Protein AF-A0A2G2GCC5-F1 (afdb_monomer_lite)

Sequence (192 aa):
MARVHSRDRKLQISEIEPRLAHPMTSPKRIAIIAKGEQAYALEAILAQGIALRTFKQPQFQFTQTNADFVVLAGTHSQLRAHVKSKSMLKDNMSLVFVDSGLRPKLILAAPNEKQLMKLTKAFASHHLSSGRTNSTALFELYANASLQKKPVLKNSRYNFLTLVALVFHRHGTHILASSILMWKTRLPVQVN

Secondary structure (DSSP, 8-state):
--------PPPPGGGHHHHHHSTTTS-SEEEEEE-STTHHHHHHHHHHHHHTTSSS--EEESS-TT-SEEEEEEEHHHHTTT-S-GGGGTSSS-EEEEE-SSS-EEEEEESSHHHHHHHHHHHHHBPPP-SSSSEEEHHHHHHSPB-----GGGSSS--THHHHHHHHHTTT----GGGTGGGSS-------

Structure (mmCIF, N/CA/C/O backbone):
data_AF-A0A2G2GCC5-F1
#
_entry.id   AF-A0A2G2GCC5-F1
#
loop_
_atom_site.group_PDB
_atom_site.id
_atom_site.type_symbol
_atom_site.label_atom_id
_atom_site.label_alt_id
_atom_site.label_comp_id
_atom_site.label_asym_id
_atom_site.label_entity_id
_atom_site.label_seq_id
_atom_site.pdbx_PDB_ins_code
_atom_site.Cartn_x
_atom_site.Cartn_y
_atom_site.Cartn_z
_atom_site.occupancy
_atom_site.B_iso_or_equiv
_atom_site.auth_seq_id
_atom_site.auth_comp_id
_atom_site.auth_asym_id
_atom_site.auth_atom_id
_atom_site.pdbx_PDB_model_num
ATOM 1 N N . MET A 1 1 ? 35.843 -14.568 18.474 1.00 41.12 1 MET A N 1
ATOM 2 C CA . MET A 1 1 ? 35.054 -14.398 17.232 1.00 41.12 1 MET A CA 1
ATOM 3 C C . MET A 1 1 ? 33.820 -13.561 17.539 1.00 41.12 1 MET A C 1
ATOM 5 O O . MET A 1 1 ? 32.943 -14.034 18.251 1.00 41.12 1 MET A O 1
ATOM 9 N N . ALA A 1 2 ? 33.769 -12.308 17.083 1.00 46.50 2 ALA A N 1
ATOM 10 C CA . ALA A 1 2 ? 32.593 -11.459 17.266 1.00 46.50 2 ALA A CA 1
ATOM 11 C C . ALA A 1 2 ? 31.475 -11.929 16.321 1.00 46.50 2 ALA A C 1
ATOM 13 O O . ALA A 1 2 ? 31.631 -11.887 15.102 1.00 46.50 2 ALA A O 1
ATOM 14 N N . ARG A 1 3 ? 30.357 -12.416 16.874 1.00 45.28 3 ARG A N 1
ATOM 15 C CA . ARG A 1 3 ? 29.149 -12.726 16.099 1.00 45.28 3 ARG A CA 1
ATOM 16 C C . ARG A 1 3 ? 28.544 -11.409 15.617 1.00 45.28 3 ARG A C 1
ATOM 18 O O . ARG A 1 3 ? 27.886 -10.709 16.381 1.00 45.28 3 ARG A O 1
ATOM 25 N N . VAL A 1 4 ? 28.778 -11.062 14.354 1.00 45.97 4 VAL A N 1
ATOM 26 C CA . VAL A 1 4 ? 28.060 -9.974 13.684 1.00 45.97 4 VAL A CA 1
ATOM 27 C C . VAL A 1 4 ? 26.624 -10.449 13.481 1.00 45.97 4 VAL A C 1
ATOM 29 O O . VAL A 1 4 ? 26.314 -11.154 12.525 1.00 45.97 4 VAL A O 1
ATOM 32 N N . HIS A 1 5 ? 25.734 -10.107 14.411 1.00 46.34 5 HIS A N 1
ATOM 33 C CA . HIS A 1 5 ? 24.304 -10.198 14.156 1.00 46.34 5 HIS A CA 1
ATOM 34 C C . HIS A 1 5 ? 23.960 -9.153 13.095 1.00 46.34 5 HIS A C 1
ATOM 36 O O . HIS A 1 5 ? 23.940 -7.954 13.379 1.00 46.34 5 HIS A O 1
ATOM 42 N N . SER A 1 6 ? 23.695 -9.597 11.865 1.00 45.19 6 SER A N 1
ATOM 43 C CA . SER A 1 6 ? 23.037 -8.764 10.865 1.00 45.19 6 SER A CA 1
ATOM 44 C C . SER A 1 6 ? 21.678 -8.364 11.435 1.00 45.19 6 SER A C 1
ATOM 46 O O . SER A 1 6 ? 20.749 -9.168 11.463 1.00 45.19 6 SER A O 1
ATOM 48 N N . ARG A 1 7 ? 21.568 -7.145 11.975 1.00 54.84 7 ARG A N 1
ATOM 49 C CA . ARG A 1 7 ? 20.272 -6.577 12.356 1.00 54.84 7 ARG A CA 1
ATOM 50 C C . ARG A 1 7 ? 19.389 -6.617 11.115 1.00 54.84 7 ARG A C 1
ATOM 52 O O . ARG A 1 7 ? 19.701 -5.934 10.142 1.00 54.84 7 ARG A O 1
ATOM 59 N N . ASP A 1 8 ? 18.310 -7.396 11.160 1.00 62.97 8 ASP A N 1
ATOM 60 C CA . ASP A 1 8 ? 17.283 -7.397 10.121 1.00 62.97 8 ASP A CA 1
ATOM 61 C C . ASP A 1 8 ? 16.769 -5.965 9.942 1.00 62.97 8 ASP A C 1
ATOM 63 O O . ASP A 1 8 ? 16.041 -5.411 10.774 1.00 62.97 8 ASP A O 1
ATOM 67 N N . ARG A 1 9 ? 17.229 -5.315 8.873 1.00 71.38 9 ARG A N 1
ATOM 68 C CA . ARG A 1 9 ? 16.872 -3.936 8.557 1.00 71.38 9 ARG A CA 1
ATOM 69 C C . ARG A 1 9 ? 15.424 -3.917 8.080 1.00 71.38 9 ARG A C 1
ATOM 71 O O . ARG A 1 9 ? 15.070 -4.591 7.116 1.00 71.38 9 ARG A O 1
ATOM 78 N N . LYS A 1 10 ? 14.587 -3.114 8.743 1.00 82.81 10 LYS A N 1
ATOM 79 C CA . LYS A 1 10 ? 13.193 -2.907 8.328 1.00 82.81 10 LYS A CA 1
ATOM 80 C C . LYS A 1 10 ? 13.143 -2.205 6.971 1.00 82.81 10 LYS A C 1
ATOM 82 O O . LYS A 1 10 ? 13.900 -1.266 6.726 1.00 82.81 10 LYS A O 1
ATOM 87 N N . LEU A 1 11 ? 12.226 -2.655 6.123 1.00 87.56 11 LEU A N 1
ATOM 88 C CA . LEU A 1 11 ? 11.934 -2.070 4.823 1.00 87.56 11 LEU A CA 1
ATOM 89 C C . LEU A 1 11 ? 11.344 -0.667 5.009 1.00 87.56 11 LEU A C 1
ATOM 91 O O . LEU A 1 11 ? 10.418 -0.474 5.800 1.00 87.56 11 LEU A O 1
ATOM 95 N N . GLN A 1 12 ? 11.895 0.305 4.288 1.00 91.75 12 GLN A N 1
ATOM 96 C CA . GLN A 1 12 ? 11.456 1.702 4.318 1.00 91.75 12 GLN A CA 1
ATOM 97 C C . GLN A 1 12 ? 10.480 1.992 3.176 1.00 91.75 12 GLN A C 1
ATOM 99 O O . GLN A 1 12 ? 10.476 1.296 2.160 1.00 91.75 12 GLN A O 1
ATOM 104 N N . ILE A 1 13 ? 9.655 3.030 3.331 1.00 92.19 13 ILE A N 1
ATOM 105 C CA . ILE A 1 13 ? 8.658 3.406 2.323 1.00 92.19 13 ILE A CA 1
ATOM 106 C C . ILE A 1 13 ? 9.323 3.841 1.009 1.00 92.19 13 ILE A C 1
ATOM 108 O O . ILE A 1 13 ? 8.876 3.447 -0.068 1.00 92.19 13 ILE A O 1
ATOM 112 N N . SER A 1 14 ? 10.463 4.529 1.106 1.00 91.94 14 SER A N 1
ATOM 113 C CA . SER A 1 14 ? 11.287 4.967 -0.025 1.00 91.94 14 SER A CA 1
ATOM 114 C C . SER A 1 14 ? 11.892 3.820 -0.836 1.00 91.94 14 SER A C 1
ATOM 116 O O . SER A 1 14 ? 12.291 4.018 -1.980 1.00 91.94 14 SER A O 1
ATOM 118 N N . GLU A 1 15 ? 11.927 2.601 -0.292 1.00 92.44 15 GLU A N 1
ATOM 119 C CA . GLU A 1 15 ? 12.413 1.418 -1.007 1.00 92.44 15 GLU A CA 1
ATOM 120 C C . GLU A 1 15 ? 11.320 0.708 -1.811 1.00 92.44 15 GLU A C 1
ATOM 122 O O . GLU A 1 15 ? 11.638 -0.143 -2.641 1.00 92.44 15 GLU A O 1
ATOM 127 N N . ILE A 1 16 ? 10.042 1.024 -1.587 1.00 93.69 16 ILE A N 1
ATOM 128 C CA . ILE A 1 16 ? 8.934 0.310 -2.227 1.00 93.69 16 ILE A CA 1
ATOM 129 C C . ILE A 1 16 ? 8.899 0.576 -3.728 1.00 93.69 16 ILE A C 1
ATOM 131 O O . ILE A 1 16 ? 8.926 -0.376 -4.503 1.00 93.69 16 ILE A O 1
ATOM 135 N N . GLU A 1 17 ? 8.870 1.839 -4.158 1.00 93.69 17 GLU A N 1
ATOM 136 C CA . GLU A 1 17 ? 8.788 2.148 -5.592 1.00 93.69 17 GLU A CA 1
ATOM 137 C C . GLU A 1 17 ? 10.012 1.652 -6.374 1.00 93.69 17 GLU A C 1
ATOM 139 O O . GLU A 1 17 ? 9.804 0.976 -7.381 1.00 93.69 17 GLU A O 1
ATOM 144 N N . PRO A 1 18 ? 11.266 1.853 -5.912 1.00 93.06 18 PRO A N 1
ATOM 145 C CA . PRO A 1 18 ? 12.433 1.277 -6.578 1.00 93.06 18 PRO A CA 1
ATOM 146 C C . PRO A 1 18 ? 12.367 -0.248 -6.694 1.00 93.06 18 PRO A C 1
ATOM 148 O O . PRO A 1 18 ? 12.721 -0.798 -7.734 1.00 93.06 18 PRO A O 1
ATOM 151 N N . ARG A 1 19 ? 11.880 -0.951 -5.662 1.00 93.31 19 ARG A N 1
ATOM 152 C CA . ARG A 1 19 ? 11.732 -2.414 -5.711 1.00 93.31 19 ARG A CA 1
ATOM 153 C C . ARG A 1 19 ? 10.652 -2.856 -6.688 1.00 93.31 19 ARG A C 1
ATOM 155 O O . ARG A 1 19 ? 10.860 -3.819 -7.414 1.00 93.31 19 ARG A O 1
ATOM 162 N N . LEU A 1 20 ? 9.518 -2.161 -6.734 1.00 93.31 20 LEU A N 1
ATOM 163 C CA . LEU A 1 20 ? 8.463 -2.463 -7.701 1.00 93.31 20 LEU A CA 1
ATOM 164 C C . LEU A 1 20 ? 8.930 -2.179 -9.138 1.00 93.31 20 LEU A C 1
ATOM 166 O O . LEU A 1 20 ? 8.644 -2.973 -10.036 1.00 93.31 20 LEU A O 1
ATOM 170 N N . ALA A 1 21 ? 9.681 -1.100 -9.355 1.00 93.94 21 ALA A N 1
ATOM 171 C CA . ALA A 1 21 ? 10.101 -0.645 -10.678 1.00 93.94 21 ALA A CA 1
ATOM 172 C C . ALA A 1 21 ? 11.325 -1.385 -11.241 1.00 93.94 21 ALA A C 1
ATOM 174 O O . ALA A 1 21 ? 11.593 -1.288 -12.440 1.00 93.94 21 ALA A O 1
ATOM 175 N N . HIS A 1 22 ? 12.079 -2.111 -10.413 1.00 93.81 22 HIS A N 1
ATOM 176 C CA . HIS A 1 22 ? 13.330 -2.736 -10.832 1.00 93.81 22 HIS A CA 1
ATOM 177 C C . HIS A 1 22 ? 13.129 -4.190 -11.321 1.00 93.81 22 HIS A C 1
ATOM 179 O O . HIS A 1 22 ? 12.510 -4.993 -10.620 1.00 93.81 22 HIS A O 1
ATOM 185 N N . PRO A 1 23 ? 13.689 -4.597 -12.482 1.00 92.06 23 PRO A N 1
ATOM 186 C CA . PRO A 1 23 ? 13.407 -5.898 -13.106 1.00 92.06 23 PRO A CA 1
ATOM 187 C C . PRO A 1 23 ? 13.693 -7.129 -12.235 1.00 92.06 23 PRO A C 1
ATOM 189 O O . PRO A 1 23 ? 12.986 -8.128 -12.340 1.00 92.06 23 PRO A O 1
ATOM 192 N N . MET A 1 24 ? 14.725 -7.063 -11.388 1.00 92.19 24 MET A N 1
ATOM 193 C CA . MET A 1 24 ? 15.168 -8.197 -10.559 1.00 92.19 24 MET A CA 1
ATOM 194 C C . MET A 1 24 ? 14.431 -8.314 -9.221 1.00 92.19 24 MET A C 1
ATOM 196 O O . MET A 1 24 ? 14.485 -9.363 -8.587 1.00 92.19 24 MET A O 1
ATOM 200 N N . THR A 1 25 ? 13.785 -7.240 -8.762 1.00 92.56 25 THR A N 1
ATOM 201 C CA . THR A 1 25 ? 13.145 -7.173 -7.435 1.00 92.56 25 THR A CA 1
ATOM 202 C C . THR A 1 25 ? 11.639 -6.946 -7.515 1.00 92.56 25 THR A C 1
ATOM 204 O O . THR A 1 25 ? 10.953 -7.094 -6.503 1.00 92.56 25 THR A O 1
ATOM 207 N N . SER A 1 26 ? 11.115 -6.651 -8.710 1.00 93.62 26 SER A N 1
ATOM 208 C CA . SER A 1 26 ? 9.686 -6.505 -8.952 1.00 93.62 26 SER A CA 1
ATOM 209 C C . SER A 1 26 ?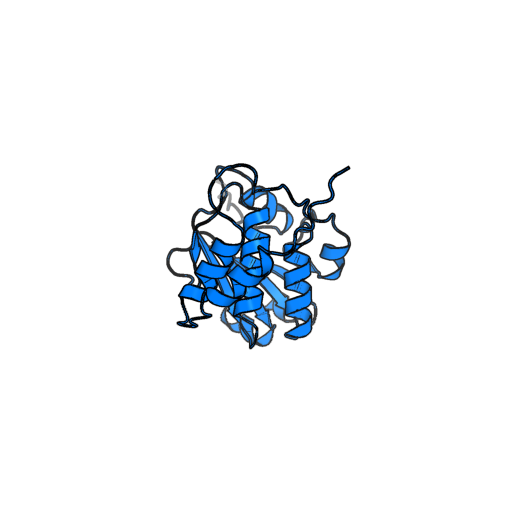 8.958 -7.831 -8.689 1.00 93.62 26 SER A C 1
ATOM 211 O O . SER A 1 26 ? 9.322 -8.859 -9.273 1.00 93.62 26 SER A O 1
ATOM 213 N N . PRO A 1 27 ? 7.937 -7.850 -7.816 1.00 93.38 27 PRO A N 1
ATOM 214 C CA . PRO A 1 27 ? 7.192 -9.063 -7.511 1.00 93.38 27 PRO A CA 1
ATOM 215 C C . PRO A 1 27 ? 6.364 -9.513 -8.719 1.00 93.38 27 PRO A C 1
ATOM 217 O O . PRO A 1 27 ? 5.689 -8.712 -9.364 1.00 93.38 27 PRO A O 1
ATOM 220 N N . LYS A 1 28 ? 6.369 -10.821 -9.001 1.00 93.25 28 LYS A N 1
ATOM 221 C CA . LYS A 1 28 ? 5.591 -11.396 -10.110 1.00 93.25 28 LYS A CA 1
ATOM 222 C C . LYS A 1 28 ? 4.115 -11.525 -9.745 1.00 93.25 28 LYS A C 1
ATOM 224 O O . LYS A 1 28 ? 3.256 -11.319 -10.599 1.00 93.25 28 LYS A O 1
ATOM 229 N N . ARG A 1 29 ? 3.824 -11.870 -8.487 1.00 94.69 29 ARG A N 1
ATOM 230 C CA . ARG A 1 29 ? 2.468 -12.067 -7.961 1.00 94.69 29 ARG A CA 1
ATOM 231 C C . ARG A 1 29 ? 2.196 -11.099 -6.825 1.00 94.69 29 ARG A C 1
ATOM 233 O O . ARG A 1 29 ? 2.899 -11.114 -5.812 1.00 94.69 29 ARG A O 1
ATOM 240 N N . ILE A 1 30 ? 1.151 -10.294 -6.983 1.00 95.69 30 ILE A N 1
ATOM 241 C CA . ILE A 1 30 ? 0.754 -9.299 -5.989 1.00 95.69 30 ILE A CA 1
ATOM 242 C C . ILE A 1 30 ? -0.659 -9.606 -5.516 1.00 95.69 30 ILE A C 1
ATOM 244 O O . ILE A 1 30 ? -1.602 -9.584 -6.306 1.00 95.69 30 ILE A O 1
ATOM 248 N N . ALA A 1 31 ? -0.803 -9.861 -4.217 1.00 96.44 31 ALA A N 1
ATOM 249 C CA . ALA A 1 31 ? -2.113 -9.934 -3.591 1.00 96.44 31 ALA A CA 1
ATOM 250 C C . ALA A 1 31 ? -2.602 -8.526 -3.258 1.00 96.44 31 ALA A C 1
ATOM 252 O O . ALA A 1 31 ? -1.889 -7.782 -2.590 1.00 96.44 31 ALA A O 1
ATOM 253 N N . ILE A 1 32 ? -3.815 -8.178 -3.668 1.00 96.31 32 ILE A N 1
ATOM 254 C CA . ILE A 1 32 ? -4.485 -6.932 -3.300 1.00 96.31 32 ILE A CA 1
ATOM 255 C C . ILE A 1 32 ? -5.739 -7.304 -2.534 1.00 96.31 32 ILE A C 1
ATOM 257 O O . ILE A 1 32 ? -6.556 -8.081 -3.015 1.00 96.31 32 ILE A O 1
ATOM 261 N N . ILE A 1 33 ? -5.846 -6.801 -1.311 1.00 95.94 33 ILE A N 1
ATOM 262 C CA . ILE A 1 33 ? -6.943 -7.130 -0.411 1.00 95.94 33 ILE A CA 1
ATOM 263 C C . ILE A 1 33 ? -7.426 -5.831 0.203 1.00 95.94 33 ILE A C 1
ATOM 265 O O . ILE A 1 33 ? -6.678 -5.177 0.933 1.00 95.94 33 ILE A O 1
ATOM 269 N N . ALA A 1 34 ? -8.676 -5.474 -0.056 1.00 96.44 34 ALA A N 1
ATOM 270 C CA . ALA A 1 34 ? -9.325 -4.387 0.658 1.00 96.44 34 ALA A CA 1
ATOM 271 C C . ALA A 1 34 ? -10.366 -4.919 1.649 1.00 96.44 34 ALA A C 1
ATOM 273 O O . ALA A 1 34 ? -10.888 -6.028 1.529 1.00 96.44 34 ALA A O 1
ATOM 274 N N . LYS A 1 35 ? -10.652 -4.115 2.668 1.00 95.19 35 LYS A N 1
ATOM 275 C CA . LYS A 1 35 ? -11.715 -4.331 3.651 1.00 95.19 35 LYS A CA 1
ATOM 276 C C . LYS A 1 35 ? -12.676 -3.143 3.624 1.00 95.19 35 LYS A C 1
ATOM 278 O O . LYS A 1 35 ? -12.277 -2.040 3.251 1.00 95.19 35 LYS A O 1
ATOM 283 N N . GLY A 1 36 ? -13.916 -3.387 4.039 1.00 92.56 36 GLY A N 1
ATOM 284 C CA . GLY A 1 36 ? -14.980 -2.383 4.070 1.00 92.56 36 GLY A CA 1
ATOM 285 C C . GLY A 1 36 ? -15.996 -2.534 2.943 1.00 92.56 36 GLY A C 1
ATOM 286 O O . GLY A 1 36 ? -15.883 -3.432 2.107 1.00 92.56 36 GLY A O 1
ATOM 287 N N . GLU A 1 37 ? -16.988 -1.650 2.930 1.00 91.56 37 GLU A N 1
ATOM 288 C CA . GLU A 1 37 ? -18.115 -1.702 1.986 1.00 91.56 37 GLU A CA 1
ATOM 289 C C . GLU A 1 37 ? -17.654 -1.486 0.538 1.00 91.56 37 GLU A C 1
ATOM 291 O O . GLU A 1 37 ? -18.145 -2.116 -0.397 1.00 91.56 37 GLU A O 1
ATOM 296 N N . GLN A 1 38 ? -16.643 -0.635 0.351 1.00 91.75 38 GLN A N 1
ATOM 297 C CA . GLN A 1 38 ? -16.102 -0.271 -0.962 1.00 91.75 38 GLN A CA 1
ATOM 298 C C . GLN A 1 38 ? -14.875 -1.100 -1.370 1.00 91.75 38 GLN A C 1
ATOM 300 O O . GLN A 1 38 ? -14.058 -0.634 -2.170 1.00 91.75 38 GLN A O 1
ATOM 305 N N . ALA A 1 39 ? -14.724 -2.321 -0.841 1.00 92.38 39 ALA A N 1
ATOM 306 C CA . ALA A 1 39 ? -13.539 -3.154 -1.054 1.00 92.38 39 ALA A CA 1
ATOM 307 C C . ALA A 1 39 ? -13.161 -3.300 -2.541 1.00 92.38 39 ALA A C 1
ATOM 309 O O . ALA A 1 39 ? -12.014 -3.058 -2.903 1.00 92.38 39 ALA A O 1
ATOM 310 N N . TYR A 1 40 ? -14.123 -3.572 -3.425 1.00 89.94 40 TYR A N 1
ATOM 311 C CA . TYR A 1 40 ? -13.853 -3.745 -4.859 1.00 89.94 40 TYR A CA 1
ATOM 312 C C . TYR A 1 40 ? -13.299 -2.488 -5.537 1.00 89.94 40 TYR A C 1
ATOM 314 O O . TYR A 1 40 ? -12.371 -2.559 -6.343 1.00 89.94 40 TYR A O 1
ATOM 322 N N . ALA A 1 41 ? -13.852 -1.320 -5.201 1.00 91.50 41 ALA A N 1
ATOM 323 C CA . ALA A 1 41 ? -13.378 -0.056 -5.750 1.00 91.50 41 ALA A CA 1
ATOM 324 C C . ALA A 1 41 ? -11.955 0.247 -5.264 1.00 91.50 41 ALA A C 1
ATOM 326 O O . ALA A 1 41 ? -11.107 0.678 -6.046 1.00 91.50 41 ALA A O 1
ATOM 327 N N . LEU A 1 42 ? -11.677 -0.024 -3.986 1.00 94.31 42 LEU A N 1
ATOM 328 C CA . LEU A 1 42 ? -10.344 0.123 -3.408 1.00 94.31 42 LEU A CA 1
ATOM 329 C C . LEU A 1 42 ? -9.343 -0.825 -4.081 1.00 94.31 42 LEU A C 1
ATOM 331 O O . LEU A 1 42 ? -8.271 -0.382 -4.483 1.00 94.31 42 LEU A O 1
ATOM 335 N N . GLU A 1 43 ? -9.698 -2.096 -4.268 1.00 94.88 43 GLU A N 1
ATOM 336 C CA . GLU A 1 43 ? -8.856 -3.094 -4.938 1.00 94.88 43 GLU A CA 1
ATOM 337 C C . GLU A 1 43 ? -8.511 -2.689 -6.372 1.00 94.88 43 GLU A C 1
ATOM 339 O O . GLU A 1 43 ? -7.345 -2.758 -6.761 1.00 94.88 43 GLU A O 1
ATOM 344 N N . ALA A 1 44 ? -9.490 -2.206 -7.140 1.00 92.56 44 ALA A N 1
ATOM 345 C CA . ALA A 1 44 ? -9.269 -1.749 -8.508 1.00 92.56 44 ALA A CA 1
ATOM 346 C C . ALA A 1 44 ? -8.306 -0.549 -8.572 1.00 92.56 44 ALA A C 1
ATOM 348 O O . ALA A 1 44 ? -7.369 -0.543 -9.376 1.00 92.56 44 ALA A O 1
ATOM 349 N N . ILE A 1 45 ? -8.490 0.449 -7.699 1.00 94.38 45 ILE A N 1
ATOM 350 C CA . ILE A 1 45 ? -7.617 1.633 -7.644 1.00 94.38 45 ILE A CA 1
ATOM 351 C C . ILE A 1 45 ? -6.203 1.241 -7.190 1.00 94.38 45 ILE A C 1
ATOM 353 O O . ILE A 1 45 ? -5.216 1.734 -7.739 1.00 94.38 45 ILE A O 1
ATOM 357 N N . LEU A 1 46 ? -6.079 0.322 -6.229 1.00 95.75 46 LEU A N 1
ATOM 358 C CA . LEU A 1 46 ? -4.785 -0.202 -5.789 1.00 95.75 46 LEU A CA 1
ATOM 359 C C . LEU A 1 46 ? -4.079 -0.970 -6.900 1.00 95.75 46 LEU A C 1
ATOM 361 O O . LEU A 1 46 ? -2.887 -0.756 -7.110 1.00 95.75 46 LEU A O 1
ATOM 365 N N . ALA A 1 47 ? -4.799 -1.820 -7.633 1.00 94.44 47 ALA A N 1
ATOM 366 C CA . ALA A 1 47 ? -4.247 -2.564 -8.760 1.00 94.44 47 ALA A CA 1
ATOM 367 C C . ALA A 1 47 ? -3.680 -1.612 -9.810 1.00 94.44 47 ALA A C 1
ATOM 369 O O . ALA A 1 47 ? -2.548 -1.788 -10.257 1.00 94.44 47 ALA A O 1
ATOM 370 N N . GLN A 1 48 ? -4.419 -0.548 -10.130 1.00 91.88 48 GLN A N 1
ATOM 371 C CA . GLN A 1 48 ? -3.943 0.501 -11.023 1.00 91.88 48 GLN A CA 1
ATOM 372 C C . GLN A 1 48 ? -2.693 1.198 -10.469 1.00 91.88 48 GLN A C 1
ATOM 374 O O . GLN A 1 48 ? -1.684 1.297 -11.167 1.00 91.88 48 GLN A O 1
ATOM 379 N N . GLY A 1 49 ? -2.734 1.655 -9.215 1.00 92.69 49 GLY A N 1
ATOM 380 C CA . GLY A 1 49 ? -1.612 2.348 -8.582 1.00 92.69 49 GLY A CA 1
ATOM 381 C C . GLY A 1 49 ? -0.342 1.499 -8.511 1.00 92.69 49 GLY A C 1
ATOM 382 O O . GLY A 1 49 ? 0.761 2.020 -8.667 1.00 92.69 49 GLY A O 1
ATOM 383 N N . ILE A 1 50 ? -0.481 0.190 -8.308 1.00 94.88 50 ILE A N 1
ATOM 384 C CA . ILE A 1 50 ? 0.636 -0.755 -8.295 1.00 94.88 50 ILE A CA 1
ATOM 385 C C . ILE A 1 50 ? 1.142 -1.034 -9.707 1.00 94.88 50 ILE A C 1
ATOM 387 O O . ILE A 1 50 ? 2.349 -0.991 -9.919 1.00 94.88 50 ILE A O 1
ATOM 391 N N . ALA A 1 51 ? 0.249 -1.250 -10.676 1.00 92.25 51 ALA A N 1
ATOM 392 C CA . ALA A 1 51 ? 0.630 -1.483 -12.069 1.00 92.25 51 ALA A CA 1
ATOM 393 C C . ALA A 1 51 ? 1.489 -0.338 -12.634 1.00 92.25 51 ALA A C 1
ATOM 395 O O . ALA A 1 51 ? 2.424 -0.584 -13.390 1.00 92.25 51 ALA A O 1
ATOM 396 N N . LEU A 1 52 ? 1.213 0.905 -12.224 1.00 91.31 52 LEU A N 1
ATOM 397 C CA . LEU A 1 52 ? 1.998 2.086 -12.605 1.00 91.31 52 LEU A CA 1
ATOM 398 C C . LEU A 1 52 ? 3.402 2.136 -11.978 1.00 91.31 52 LEU A C 1
ATOM 400 O O . LEU A 1 52 ? 4.264 2.857 -12.475 1.00 91.31 52 LEU A O 1
ATOM 404 N N . ARG A 1 53 ? 3.635 1.390 -10.893 1.00 93.12 53 ARG A N 1
ATOM 405 C CA . ARG A 1 53 ? 4.915 1.326 -10.167 1.00 93.12 53 ARG A CA 1
ATOM 406 C C . ARG A 1 53 ? 5.745 0.100 -10.514 1.00 93.12 53 ARG A C 1
ATOM 408 O O . ARG A 1 53 ? 6.927 0.059 -10.191 1.00 93.12 53 ARG A O 1
ATOM 415 N N . THR A 1 54 ? 5.133 -0.915 -11.112 1.00 92.19 54 THR A N 1
ATOM 416 C CA . THR A 1 54 ? 5.794 -2.181 -11.427 1.00 92.19 54 THR A CA 1
ATOM 417 C C . THR A 1 54 ? 6.523 -2.135 -12.763 1.00 92.19 54 THR A C 1
ATOM 419 O O . THR A 1 54 ? 6.006 -1.589 -13.733 1.00 92.19 54 THR A O 1
ATOM 422 N N . PHE A 1 55 ? 7.697 -2.771 -12.835 1.00 90.19 55 PHE A N 1
ATOM 423 C CA . PHE A 1 55 ? 8.470 -2.900 -14.077 1.00 90.19 55 PHE A CA 1
ATOM 424 C C . PHE A 1 55 ? 7.686 -3.596 -15.203 1.00 90.19 55 PHE A C 1
ATOM 426 O O . PHE A 1 55 ? 7.705 -3.167 -16.354 1.00 90.19 55 PHE A O 1
ATOM 433 N N . LYS A 1 56 ? 7.006 -4.694 -14.859 1.00 89.81 56 LYS A N 1
ATOM 434 C CA . LYS A 1 56 ? 6.113 -5.465 -15.731 1.00 89.81 56 LYS A CA 1
ATOM 435 C C . LYS A 1 56 ? 4.775 -5.637 -15.032 1.00 89.81 56 LYS A C 1
ATOM 437 O O . LYS A 1 56 ? 4.726 -5.626 -13.806 1.00 89.81 56 LYS A O 1
ATOM 442 N N . GLN A 1 57 ? 3.712 -5.841 -15.806 1.00 88.19 57 GLN A N 1
ATOM 443 C CA . GLN A 1 57 ? 2.390 -6.100 -15.247 1.00 88.19 57 GLN A CA 1
ATOM 444 C C . GLN A 1 57 ? 2.428 -7.361 -14.362 1.00 88.19 57 GLN A C 1
ATOM 446 O O . GLN A 1 57 ? 2.737 -8.444 -14.871 1.00 88.19 57 GLN A O 1
ATOM 451 N N . PRO A 1 58 ? 2.136 -7.242 -13.056 1.00 91.81 58 PRO A N 1
ATOM 452 C CA . PRO A 1 58 ? 2.127 -8.379 -12.153 1.00 91.81 58 PRO A CA 1
ATOM 453 C C . PRO A 1 58 ? 0.846 -9.194 -12.339 1.00 91.81 58 PRO A C 1
ATOM 455 O O . PRO A 1 58 ? -0.189 -8.694 -12.789 1.00 91.81 58 PRO A O 1
ATOM 458 N N . GLN A 1 59 ? 0.889 -10.453 -11.917 1.00 93.62 59 GLN A N 1
ATOM 459 C CA . GLN A 1 59 ? -0.315 -11.248 -11.740 1.00 93.62 59 GLN A CA 1
ATOM 460 C C . GLN A 1 59 ? -1.006 -10.807 -10.447 1.00 93.62 59 GLN A C 1
ATOM 462 O O . GLN A 1 59 ? -0.546 -11.121 -9.344 1.00 93.62 59 GLN A O 1
ATOM 467 N N . PHE A 1 60 ? -2.105 -10.070 -10.588 1.00 93.44 60 PHE A N 1
ATOM 468 C CA . PHE A 1 60 ? -2.927 -9.679 -9.451 1.00 93.44 60 PHE A CA 1
ATOM 469 C C . PHE A 1 60 ? -3.746 -10.858 -8.935 1.00 93.44 60 PHE A C 1
ATOM 471 O O . PHE A 1 60 ? -4.306 -11.640 -9.702 1.00 93.44 60 PHE A O 1
ATOM 478 N N . GLN A 1 61 ? -3.807 -10.970 -7.614 1.00 93.94 61 GLN A N 1
ATOM 479 C CA . GLN A 1 61 ? -4.599 -11.960 -6.899 1.00 93.94 61 GLN A CA 1
ATOM 480 C C . GLN A 1 61 ? -5.343 -11.264 -5.762 1.00 93.94 61 GLN A C 1
ATOM 482 O O . GLN A 1 61 ? -4.871 -10.269 -5.224 1.00 93.94 61 GLN A O 1
ATOM 487 N N . PHE A 1 62 ? -6.483 -11.808 -5.353 1.00 90.12 62 PHE A N 1
ATOM 488 C CA . PHE A 1 62 ? -7.313 -11.229 -4.285 1.00 90.12 62 PHE A CA 1
ATOM 489 C C . PHE A 1 62 ? -7.314 -12.103 -3.022 1.00 90.12 62 PHE A C 1
ATOM 491 O O . PHE A 1 62 ? -8.232 -12.084 -2.206 1.00 90.12 62 PHE A O 1
ATOM 498 N N . THR A 1 63 ? -6.270 -12.921 -2.886 1.00 88.94 63 THR A N 1
ATOM 499 C CA . THR A 1 63 ? -6.004 -13.829 -1.767 1.00 88.94 63 THR A CA 1
ATOM 500 C C . THR A 1 63 ? -4.508 -13.806 -1.463 1.00 88.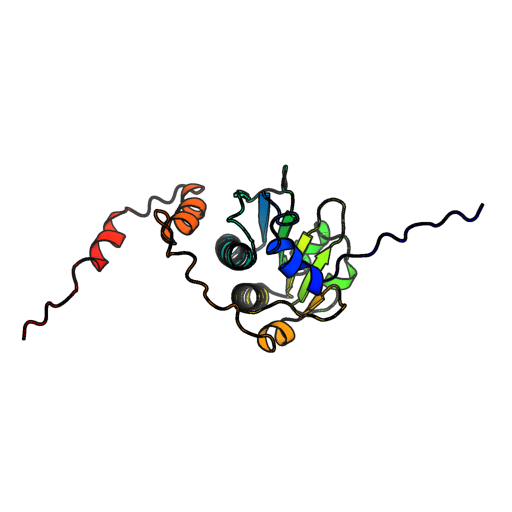94 63 THR A C 1
ATOM 502 O O . THR A 1 63 ? -3.710 -13.641 -2.379 1.00 88.94 63 THR A O 1
ATOM 505 N N . GLN A 1 64 ? -4.095 -14.006 -0.207 1.00 86.38 64 GLN A N 1
ATOM 506 C CA . GLN A 1 64 ? -2.664 -13.966 0.167 1.00 86.38 64 GLN A CA 1
ATOM 507 C C . GLN A 1 64 ? -1.871 -15.213 -0.253 1.00 86.38 64 GLN A C 1
ATOM 509 O O . GLN A 1 64 ? -0.640 -15.236 -0.143 1.00 86.38 64 GLN A O 1
ATOM 514 N N . THR A 1 65 ? -2.561 -16.272 -0.667 1.00 87.69 65 THR A N 1
ATOM 515 C CA . THR A 1 65 ? -1.960 -17.561 -1.001 1.00 87.69 65 THR A CA 1
ATOM 516 C C . THR A 1 65 ? -0.963 -17.401 -2.145 1.00 87.69 65 THR A C 1
ATOM 518 O O . THR A 1 65 ? -1.317 -16.919 -3.210 1.00 87.69 65 THR A O 1
ATOM 521 N N . ASN A 1 66 ? 0.288 -17.813 -1.923 1.00 87.50 66 ASN A N 1
ATOM 522 C CA . ASN A 1 66 ? 1.367 -17.776 -2.919 1.00 87.50 66 ASN A CA 1
ATOM 523 C C . ASN A 1 66 ? 1.691 -16.391 -3.518 1.00 87.50 66 ASN A C 1
ATOM 525 O O . ASN A 1 66 ? 2.295 -16.325 -4.584 1.00 87.50 66 ASN A O 1
ATOM 529 N N . ALA A 1 67 ? 1.340 -15.291 -2.849 1.00 92.25 67 ALA A N 1
ATOM 530 C CA . ALA A 1 67 ? 1.746 -13.955 -3.280 1.00 92.25 67 ALA A CA 1
ATOM 531 C C . ALA A 1 67 ? 3.176 -13.616 -2.826 1.00 92.25 67 ALA A C 1
ATOM 533 O O . ALA A 1 67 ? 3.560 -13.916 -1.692 1.00 92.25 67 ALA A O 1
ATOM 534 N N . ASP A 1 68 ? 3.939 -12.950 -3.698 1.00 92.19 68 ASP A N 1
ATOM 535 C CA . ASP A 1 68 ? 5.308 -12.495 -3.413 1.00 92.19 68 ASP A CA 1
ATOM 536 C C . ASP A 1 68 ? 5.292 -11.150 -2.662 1.00 92.19 68 ASP A C 1
ATOM 538 O O . ASP A 1 68 ? 6.175 -10.849 -1.859 1.00 92.19 68 ASP A O 1
ATOM 542 N N . PHE A 1 69 ? 4.246 -10.354 -2.901 1.00 93.81 69 PHE A N 1
ATOM 543 C CA . PHE A 1 69 ? 4.001 -9.061 -2.273 1.00 93.81 69 PHE A CA 1
ATOM 544 C C . PHE A 1 69 ? 2.511 -8.902 -1.959 1.00 93.81 69 PHE A C 1
ATOM 546 O O . PHE A 1 69 ? 1.660 -9.371 -2.718 1.00 93.81 69 PHE A O 1
ATOM 553 N N . VAL A 1 70 ? 2.179 -8.241 -0.849 1.00 95.56 70 VAL A N 1
ATOM 554 C CA . VAL A 1 70 ? 0.782 -8.024 -0.439 1.00 95.56 70 VAL A CA 1
ATOM 555 C C . VAL A 1 70 ? 0.507 -6.535 -0.288 1.00 95.56 70 VAL A C 1
ATOM 557 O O . VAL A 1 70 ? 1.251 -5.825 0.380 1.00 95.56 70 VAL A O 1
ATOM 560 N N . VAL A 1 71 ? -0.601 -6.078 -0.852 1.00 96.88 71 VAL A N 1
ATOM 561 C CA . VAL A 1 71 ? -1.161 -4.748 -0.643 1.00 96.88 71 VAL A CA 1
ATOM 562 C C . VAL A 1 71 ? -2.470 -4.907 0.111 1.00 96.88 71 VAL A C 1
ATOM 564 O O . VAL A 1 71 ? -3.366 -5.628 -0.326 1.00 96.88 71 VAL A O 1
ATOM 567 N N . LEU A 1 72 ? -2.562 -4.267 1.269 1.00 96.50 72 LEU A N 1
ATOM 568 C CA . LEU A 1 72 ? -3.702 -4.372 2.168 1.00 96.50 72 LEU A CA 1
ATOM 569 C C . LEU A 1 72 ? -4.286 -2.983 2.412 1.00 96.50 72 LEU A C 1
ATOM 571 O O . LEU A 1 72 ? -3.551 -2.073 2.782 1.00 96.50 72 LEU A O 1
ATOM 575 N N . ALA A 1 73 ? -5.594 -2.824 2.249 1.00 97.62 73 ALA A N 1
ATOM 576 C CA . ALA A 1 73 ? -6.292 -1.578 2.541 1.00 97.62 73 ALA A CA 1
ATOM 577 C C . ALA A 1 73 ? -7.479 -1.816 3.470 1.00 97.62 73 ALA A C 1
ATOM 579 O O . ALA A 1 73 ? -8.205 -2.798 3.332 1.00 97.62 73 ALA A O 1
ATOM 580 N N . GLY A 1 74 ? -7.681 -0.924 4.432 1.00 96.94 74 GLY A N 1
ATOM 581 C CA . GLY A 1 74 ? -8.785 -1.033 5.378 1.00 96.94 74 GLY A CA 1
ATOM 582 C C . GLY A 1 74 ? -8.748 0.061 6.432 1.00 96.94 74 GLY A C 1
ATOM 583 O O . GLY A 1 74 ? -7.788 0.830 6.534 1.00 96.94 74 GLY A O 1
ATOM 584 N N . THR A 1 75 ? -9.801 0.131 7.238 1.00 96.00 75 THR A N 1
ATOM 585 C CA . THR A 1 75 ? -9.802 1.026 8.393 1.00 96.00 75 THR A CA 1
ATOM 586 C C . THR A 1 75 ? -8.886 0.502 9.500 1.00 96.00 75 THR A C 1
ATOM 588 O O . THR A 1 75 ? -8.539 -0.682 9.542 1.00 96.00 75 THR A O 1
ATOM 591 N N . HIS A 1 76 ? -8.499 1.364 10.444 1.00 94.69 76 HIS A N 1
ATOM 592 C CA . HIS A 1 76 ? -7.627 0.959 11.555 1.00 94.69 76 HIS A CA 1
ATOM 593 C C . HIS A 1 76 ? -8.182 -0.242 12.324 1.00 94.69 76 HIS A C 1
ATOM 595 O O . HIS A 1 76 ? -7.426 -1.153 12.657 1.00 94.69 76 HIS A O 1
ATOM 601 N N . SER A 1 77 ? -9.496 -0.286 12.563 1.00 92.88 77 SER A N 1
ATOM 602 C CA . SER A 1 77 ? -10.155 -1.405 13.242 1.00 92.88 77 SER A CA 1
ATOM 603 C C . SER A 1 77 ? -10.099 -2.697 12.423 1.00 92.88 77 SER A C 1
ATOM 605 O O . SER A 1 77 ? -9.724 -3.737 12.964 1.00 92.88 77 SER A O 1
ATOM 607 N N . GLN A 1 78 ? -10.381 -2.629 11.119 1.00 94.19 78 GLN A N 1
ATOM 608 C CA . GLN A 1 78 ? -10.377 -3.783 10.213 1.00 94.19 78 GLN A CA 1
ATOM 609 C C . GLN A 1 78 ? -8.982 -4.410 10.058 1.00 94.19 78 GLN A C 1
ATOM 611 O O . GLN A 1 78 ? -8.853 -5.618 9.864 1.00 94.19 78 GLN A O 1
ATOM 616 N N . LEU A 1 79 ? -7.922 -3.603 10.149 1.00 92.94 79 LEU A N 1
ATOM 617 C CA . LEU A 1 79 ? -6.550 -4.048 9.902 1.00 92.94 79 LEU A CA 1
ATOM 618 C C . LEU A 1 79 ? -5.824 -4.588 11.143 1.00 92.94 79 LEU A C 1
ATOM 620 O O . LEU A 1 79 ? -4.788 -5.241 10.997 1.00 92.94 79 LEU A O 1
ATOM 624 N N . ARG A 1 80 ? -6.359 -4.387 12.357 1.00 88.88 80 ARG A N 1
ATOM 625 C CA . ARG A 1 80 ? -5.705 -4.785 13.624 1.00 88.88 80 ARG A CA 1
ATOM 626 C C . ARG A 1 80 ? -5.292 -6.255 13.684 1.00 88.88 80 ARG A C 1
ATOM 628 O O . ARG A 1 80 ? -4.264 -6.563 14.285 1.00 88.88 80 ARG A O 1
ATOM 635 N N . ALA A 1 81 ? -6.072 -7.147 13.077 1.00 86.94 81 ALA A N 1
ATOM 636 C CA . ALA A 1 81 ? -5.796 -8.584 13.063 1.00 86.94 81 ALA A CA 1
ATOM 637 C C . ALA A 1 81 ? -4.762 -9.004 11.999 1.00 86.94 81 ALA A C 1
ATOM 639 O O . ALA A 1 81 ? -4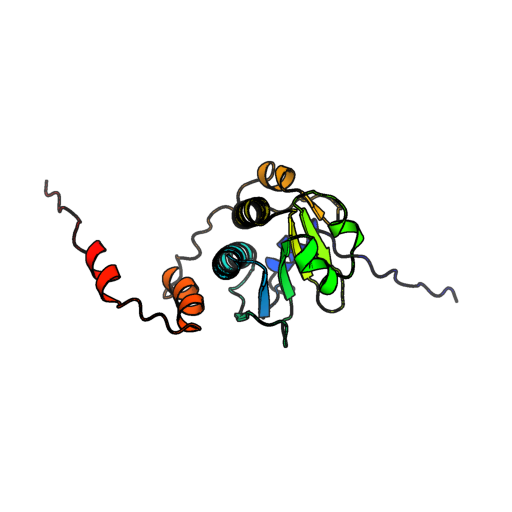.240 -10.114 12.048 1.00 86.94 81 ALA A O 1
ATOM 640 N N . HIS A 1 82 ? -4.455 -8.139 11.030 1.00 85.81 82 HIS A N 1
ATOM 641 C CA . HIS A 1 82 ? -3.696 -8.503 9.827 1.00 85.81 82 HIS A CA 1
ATOM 642 C C . HIS A 1 82 ? -2.288 -7.893 9.757 1.00 85.81 82 HIS A C 1
ATOM 644 O O . HIS A 1 82 ? -1.491 -8.278 8.888 1.00 85.81 82 HIS A O 1
ATOM 650 N N . VAL A 1 83 ? -1.982 -6.966 10.667 1.00 85.56 83 VAL A N 1
ATOM 651 C CA . VAL A 1 83 ? -0.759 -6.157 10.687 1.00 85.56 83 VAL A CA 1
ATOM 652 C C . VAL A 1 83 ? 0.043 -6.433 11.955 1.00 85.56 83 VAL A C 1
ATOM 654 O O . VAL A 1 83 ? -0.501 -6.401 13.059 1.00 85.56 83 VAL A O 1
ATOM 657 N N . LYS A 1 84 ? 1.357 -6.655 11.821 1.00 83.25 84 LYS A N 1
ATOM 658 C CA . LYS A 1 84 ? 2.243 -6.847 12.983 1.00 83.25 84 LYS A CA 1
ATOM 659 C C . LYS A 1 84 ? 2.517 -5.534 13.715 1.00 83.25 84 LYS A C 1
ATOM 661 O O . LYS A 1 84 ? 2.512 -5.484 14.943 1.00 83.25 84 LYS A O 1
ATOM 666 N N . SER A 1 85 ? 2.716 -4.456 12.960 1.00 80.62 85 SER A N 1
ATOM 667 C CA . SER A 1 85 ? 3.027 -3.116 13.472 1.00 80.62 85 SER A CA 1
ATOM 668 C C . SER A 1 85 ? 1.782 -2.386 13.990 1.00 80.62 85 SER A C 1
ATOM 670 O O . SER A 1 85 ? 1.354 -1.382 13.427 1.00 80.62 85 SER A O 1
ATOM 672 N N . LYS A 1 86 ? 1.195 -2.884 15.087 1.00 82.50 86 LYS A N 1
ATOM 673 C CA . LYS A 1 86 ? -0.030 -2.323 15.690 1.00 82.50 86 LYS A CA 1
ATOM 674 C C . LYS A 1 86 ? 0.107 -0.857 16.111 1.00 82.50 86 LYS A C 1
ATOM 676 O O . LYS A 1 86 ? -0.903 -0.166 16.173 1.00 82.50 86 LYS A O 1
ATOM 681 N N . SER A 1 87 ? 1.323 -0.381 16.391 1.00 82.62 87 SER A N 1
ATOM 682 C CA . SER A 1 87 ? 1.577 1.027 16.724 1.00 82.62 87 SER A CA 1
ATOM 683 C C . SER A 1 87 ? 1.141 1.973 15.603 1.00 82.62 87 SER A C 1
ATOM 685 O O . SER A 1 87 ? 0.532 2.989 15.898 1.00 82.62 87 SER A O 1
ATOM 687 N N . MET A 1 88 ? 1.331 1.588 14.336 1.00 82.88 88 MET A N 1
ATOM 688 C CA . MET A 1 88 ? 0.940 2.397 13.170 1.00 82.88 88 MET A CA 1
ATOM 689 C C . MET A 1 88 ? -0.574 2.502 12.970 1.00 82.88 88 MET A C 1
ATOM 691 O O . MET A 1 88 ? -1.035 3.329 12.195 1.00 82.88 88 MET A O 1
ATOM 695 N N . LEU A 1 89 ? -1.353 1.656 13.649 1.00 85.25 89 LEU A N 1
ATOM 696 C CA . LEU A 1 89 ? -2.817 1.680 13.606 1.00 85.25 89 LEU A CA 1
ATOM 697 C C . LEU A 1 89 ? -3.430 2.423 14.804 1.00 85.25 89 LEU A C 1
ATOM 699 O O . LEU A 1 89 ? -4.656 2.482 14.915 1.00 85.25 89 LEU A O 1
ATOM 703 N N . LYS A 1 90 ? -2.607 2.908 15.747 1.00 79.69 90 LYS A N 1
ATOM 704 C CA . LYS A 1 90 ? -3.079 3.666 16.918 1.00 79.69 90 LYS A CA 1
ATOM 705 C C . LYS A 1 90 ? -3.295 5.136 16.590 1.00 79.69 90 LYS A C 1
ATOM 707 O O . LYS A 1 90 ? -4.231 5.733 17.112 1.00 79.69 90 LYS A O 1
ATOM 712 N N . ASP A 1 91 ? -2.456 5.689 15.727 1.00 71.62 91 ASP A N 1
ATOM 713 C CA . ASP A 1 91 ? -2.553 7.080 15.318 1.00 71.62 91 ASP A CA 1
ATOM 714 C C . ASP A 1 91 ? -3.784 7.224 14.423 1.00 71.62 91 ASP A C 1
ATOM 716 O O . ASP A 1 91 ? -3.910 6.508 13.436 1.00 71.62 91 ASP A O 1
ATOM 720 N N . ASN A 1 92 ? -4.716 8.129 14.739 1.00 83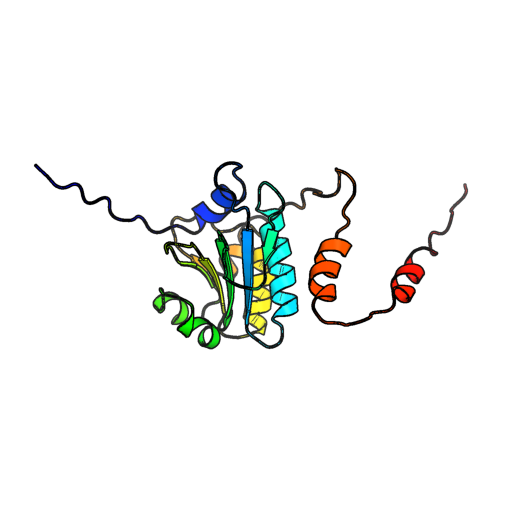.38 92 ASN A N 1
ATOM 721 C CA . ASN A 1 92 ? -5.921 8.397 13.933 1.00 83.38 92 ASN A CA 1
ATOM 722 C C . ASN A 1 92 ? -5.599 9.128 12.608 1.00 83.38 92 ASN A C 1
ATOM 724 O O . ASN A 1 92 ? -6.354 9.982 12.145 1.00 83.38 92 ASN A O 1
ATOM 728 N N . MET A 1 93 ? -4.471 8.803 11.982 1.00 90.88 93 MET A N 1
ATOM 729 C CA . MET A 1 93 ? -3.992 9.390 10.739 1.00 90.88 93 MET A CA 1
ATOM 730 C C . MET A 1 93 ? -4.176 8.426 9.571 1.00 90.88 93 MET A C 1
ATOM 732 O O . MET A 1 93 ? -4.095 7.216 9.727 1.00 90.88 93 MET A O 1
ATOM 736 N N . SER A 1 94 ? -4.399 8.972 8.375 1.00 95.75 94 SER A N 1
ATOM 7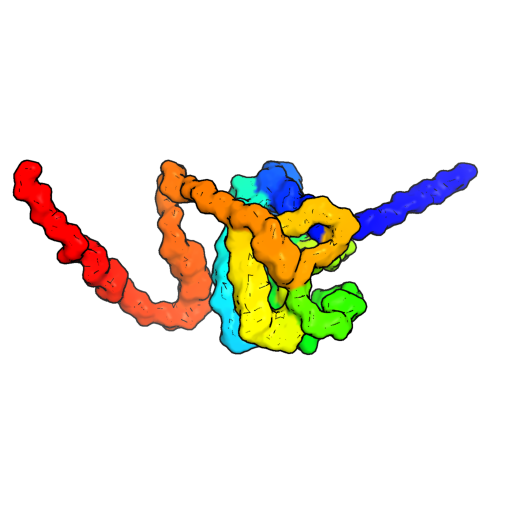37 C CA . SER A 1 94 ? -4.396 8.180 7.141 1.00 95.75 94 SER A CA 1
ATOM 738 C C . SER A 1 94 ? -2.962 7.987 6.655 1.00 95.75 94 SER A C 1
ATOM 740 O O . SER A 1 94 ? -2.300 8.967 6.304 1.00 95.75 94 SER A O 1
ATOM 742 N N . LEU A 1 95 ? -2.492 6.742 6.644 1.00 95.31 95 LEU A N 1
ATOM 743 C CA . LEU A 1 95 ? -1.089 6.386 6.454 1.00 95.31 95 LEU A CA 1
ATOM 744 C C . LEU A 1 95 ? -0.940 5.242 5.447 1.00 95.31 95 LEU A C 1
ATOM 746 O O . LEU A 1 95 ? -1.684 4.261 5.475 1.00 95.31 95 LEU A O 1
ATOM 750 N N . VAL A 1 96 ? 0.088 5.335 4.608 1.00 95.81 96 VAL A N 1
ATOM 751 C CA . VAL A 1 96 ? 0.650 4.201 3.871 1.00 95.81 96 VAL A CA 1
ATOM 752 C C . VAL A 1 96 ? 1.902 3.753 4.606 1.00 95.81 96 VAL A C 1
ATOM 754 O O . VAL A 1 96 ? 2.774 4.576 4.853 1.00 95.81 96 VAL A O 1
ATOM 757 N N . PHE A 1 97 ? 2.033 2.481 4.966 1.00 94.44 97 PHE A N 1
ATOM 758 C CA . PHE A 1 97 ? 3.224 1.990 5.660 1.00 94.44 97 PHE A CA 1
ATOM 759 C C . PHE A 1 97 ? 3.586 0.563 5.272 1.00 94.44 97 PHE A C 1
ATOM 761 O O . PHE A 1 97 ? 2.798 -0.163 4.666 1.00 94.44 97 PHE A O 1
ATOM 768 N N . VAL A 1 98 ? 4.807 0.163 5.620 1.00 92.62 98 VAL A N 1
ATOM 769 C CA . VAL A 1 98 ? 5.366 -1.136 5.246 1.00 92.62 98 VAL A CA 1
ATOM 770 C C . VAL A 1 98 ? 5.492 -2.050 6.461 1.00 92.62 98 VAL A C 1
ATOM 772 O O . VAL A 1 98 ? 6.089 -1.685 7.474 1.00 92.62 98 VAL A O 1
ATOM 775 N N . ASP A 1 99 ? 4.986 -3.277 6.342 1.00 89.75 99 ASP A N 1
ATOM 776 C CA . ASP A 1 99 ? 5.240 -4.364 7.291 1.00 89.75 99 ASP A CA 1
ATOM 777 C C . ASP A 1 99 ? 6.308 -5.308 6.717 1.00 89.75 99 ASP A C 1
ATOM 779 O O . ASP A 1 99 ? 6.085 -6.015 5.731 1.00 89.75 99 ASP A O 1
ATOM 783 N N . SER A 1 100 ? 7.501 -5.276 7.317 1.00 81.25 100 SER A N 1
ATOM 784 C CA . SER A 1 100 ? 8.723 -5.944 6.837 1.00 81.25 100 SER A CA 1
ATOM 785 C C . SER A 1 100 ? 8.826 -7.393 7.331 1.00 81.25 100 SER A C 1
ATOM 787 O O . SER A 1 100 ? 9.742 -7.744 8.069 1.00 81.25 100 SER A O 1
ATOM 789 N N . GLY A 1 101 ? 7.847 -8.231 6.988 1.00 78.88 101 GLY A N 1
ATOM 790 C CA . GLY A 1 101 ? 7.883 -9.670 7.278 1.00 78.88 101 GLY A CA 1
ATOM 791 C C . GLY A 1 101 ? 8.517 -10.503 6.158 1.00 78.88 101 GLY A C 1
ATOM 792 O O . GLY A 1 101 ? 8.917 -9.967 5.130 1.00 78.88 101 GLY A O 1
ATOM 793 N N . LEU A 1 102 ? 8.501 -11.836 6.321 1.00 76.62 102 LEU A N 1
ATOM 794 C CA . LEU A 1 102 ? 8.877 -12.811 5.275 1.00 76.62 102 LEU A CA 1
ATOM 795 C C . LEU A 1 102 ? 8.201 -12.529 3.924 1.00 76.62 102 LEU A C 1
ATOM 797 O O . LEU A 1 102 ? 8.784 -12.756 2.872 1.00 76.62 102 LEU A O 1
ATOM 801 N N . ARG A 1 103 ? 6.961 -12.029 3.970 1.00 84.62 103 ARG A N 1
ATOM 802 C CA . ARG A 1 103 ? 6.251 -11.465 2.823 1.00 84.62 103 ARG A CA 1
ATOM 803 C C . ARG A 1 103 ? 5.989 -9.991 3.117 1.00 84.62 103 ARG A C 1
ATOM 805 O O . ARG A 1 103 ? 5.143 -9.716 3.977 1.00 84.62 103 ARG A O 1
ATOM 812 N N . PRO A 1 104 ? 6.720 -9.060 2.484 1.00 88.44 104 PRO A N 1
ATOM 813 C CA . PRO A 1 104 ? 6.534 -7.641 2.731 1.00 88.44 104 PRO A CA 1
ATOM 814 C C . PRO A 1 104 ? 5.115 -7.222 2.347 1.00 88.44 104 PRO A C 1
ATOM 816 O O . PRO A 1 104 ? 4.582 -7.641 1.313 1.00 88.44 104 PRO A O 1
ATOM 819 N N . LYS A 1 105 ? 4.500 -6.406 3.207 1.00 93.44 105 LYS A N 1
ATOM 820 C CA . LYS A 1 105 ? 3.157 -5.871 2.981 1.00 93.44 105 LYS A CA 1
ATOM 821 C C . LYS A 1 105 ? 3.202 -4.356 2.888 1.00 93.44 105 LYS A C 1
ATOM 823 O O . LYS A 1 105 ? 3.766 -3.713 3.771 1.00 93.44 105 LYS A O 1
ATOM 828 N N . LEU A 1 106 ? 2.559 -3.801 1.870 1.00 95.88 106 LEU A N 1
ATOM 829 C CA . LEU A 1 106 ? 2.203 -2.390 1.815 1.00 95.88 106 LEU A CA 1
ATOM 830 C C . LEU A 1 106 ? 0.790 -2.231 2.365 1.00 95.88 106 LEU A C 1
ATOM 832 O O . LEU A 1 106 ? -0.140 -2.877 1.888 1.00 95.88 106 LEU A O 1
ATOM 836 N N . ILE A 1 107 ? 0.629 -1.401 3.384 1.00 96.19 107 ILE A N 1
ATOM 837 C CA . ILE A 1 107 ? -0.632 -1.249 4.100 1.00 96.19 107 ILE A CA 1
ATOM 838 C C . ILE A 1 107 ? -1.108 0.188 3.951 1.00 96.19 107 ILE A C 1
ATOM 840 O O . ILE A 1 107 ? -0.368 1.115 4.262 1.00 96.19 107 ILE A O 1
ATOM 844 N N . LEU A 1 108 ? -2.345 0.361 3.494 1.00 97.56 108 LEU A N 1
ATOM 845 C CA . LEU A 1 108 ? -3.063 1.627 3.479 1.00 97.56 108 LEU A CA 1
ATOM 846 C C . LEU A 1 108 ? -4.105 1.586 4.592 1.00 97.56 108 LEU A C 1
ATOM 848 O O . LEU A 1 108 ? -5.056 0.804 4.543 1.00 97.56 108 LEU A O 1
ATOM 852 N N . ALA A 1 109 ? -3.910 2.421 5.600 1.00 96.75 109 ALA A N 1
ATOM 853 C CA . ALA A 1 109 ? -4.736 2.459 6.790 1.00 96.75 109 ALA A CA 1
ATOM 854 C C . ALA A 1 109 ? -5.327 3.856 6.962 1.00 96.75 109 ALA A C 1
ATOM 856 O O . ALA A 1 109 ? -4.631 4.856 6.786 1.00 96.75 109 ALA A O 1
ATOM 857 N N . ALA A 1 110 ? -6.616 3.927 7.286 1.00 96.44 110 ALA A N 1
ATOM 858 C CA . ALA A 1 110 ? -7.264 5.188 7.624 1.00 96.44 110 ALA A CA 1
ATOM 859 C C . ALA A 1 110 ? -8.286 5.024 8.765 1.00 96.44 110 ALA A C 1
ATOM 861 O O . ALA A 1 110 ? -8.804 3.927 8.984 1.00 96.44 110 ALA A O 1
ATOM 862 N N . PRO A 1 111 ? -8.639 6.108 9.474 1.00 95.06 111 PRO A N 1
ATOM 863 C CA . PRO A 1 111 ? -9.672 6.089 10.512 1.00 95.06 111 PRO A CA 1
ATOM 864 C C . PRO A 1 111 ? -11.057 5.643 10.026 1.00 95.06 111 PRO A C 1
ATOM 866 O O . PRO A 1 111 ? -11.768 4.947 10.744 1.00 95.06 111 PRO A O 1
ATOM 869 N N . ASN A 1 112 ? -11.451 6.040 8.812 1.00 95.50 112 ASN A N 1
ATOM 870 C CA . ASN A 1 112 ? -12.761 5.738 8.227 1.00 95.50 112 ASN A CA 1
ATOM 871 C C . ASN A 1 112 ? -12.668 5.488 6.715 1.00 95.50 112 ASN A C 1
ATOM 873 O O . ASN A 1 112 ? -11.671 5.825 6.074 1.00 95.50 112 ASN A O 1
ATOM 877 N N . GLU A 1 113 ? -13.726 4.919 6.132 1.00 94.81 113 GLU A N 1
ATOM 878 C CA . GLU A 1 113 ? -13.739 4.511 4.720 1.00 94.81 113 GLU A CA 1
ATOM 879 C C . GLU A 1 113 ? -13.605 5.688 3.745 1.00 94.81 113 GLU A C 1
ATOM 881 O O . GLU A 1 113 ? -12.908 5.590 2.735 1.00 94.81 113 GLU A O 1
ATOM 886 N N . LYS A 1 114 ? -14.189 6.850 4.065 1.00 95.50 114 LYS A N 1
ATOM 887 C CA . LYS A 1 114 ? -14.063 8.056 3.231 1.00 95.50 114 LYS A CA 1
ATOM 888 C C . LYS A 1 114 ? -12.607 8.512 3.133 1.00 95.50 114 LYS A C 1
ATOM 890 O O . LYS A 1 114 ? -12.141 8.887 2.056 1.00 95.50 114 LYS A O 1
ATOM 895 N N . GLN A 1 115 ? -11.885 8.491 4.250 1.00 96.19 115 GLN A N 1
ATOM 896 C CA . GLN A 1 115 ? -10.460 8.803 4.286 1.00 96.19 115 GLN A CA 1
ATOM 897 C C . GLN A 1 115 ? -9.620 7.705 3.626 1.00 96.19 115 GLN A C 1
ATOM 899 O O . GLN A 1 115 ? -8.687 8.032 2.898 1.00 96.19 115 GLN A O 1
ATOM 904 N N . LEU A 1 116 ? -9.996 6.432 3.778 1.00 97.06 116 LEU A N 1
ATOM 905 C CA . LEU A 1 116 ? -9.345 5.314 3.094 1.00 97.06 116 LEU A CA 1
ATOM 906 C C . LEU A 1 116 ? -9.437 5.448 1.570 1.00 97.06 116 LEU A C 1
ATOM 908 O O . LEU A 1 116 ? -8.438 5.287 0.872 1.00 97.06 116 LEU A O 1
ATOM 912 N N . MET A 1 117 ? -10.611 5.803 1.046 1.00 97.00 117 MET A N 1
ATOM 913 C CA . MET A 1 117 ? -10.808 6.049 -0.381 1.00 97.00 117 MET A CA 1
ATOM 914 C C . MET A 1 117 ? -9.944 7.218 -0.871 1.00 97.00 117 MET A C 1
ATOM 916 O O . MET A 1 117 ? -9.282 7.110 -1.904 1.00 97.00 117 MET A O 1
ATOM 920 N N . LYS A 1 118 ? -9.889 8.327 -0.117 1.00 96.81 118 LYS A N 1
ATOM 921 C CA . LYS A 1 118 ? -8.998 9.459 -0.432 1.00 96.81 118 LYS A CA 1
ATOM 922 C C . LYS A 1 118 ? -7.528 9.037 -0.448 1.00 96.81 118 LYS A C 1
ATOM 924 O O . LYS A 1 118 ? -6.817 9.377 -1.387 1.00 96.81 118 LYS A O 1
ATOM 929 N N . LEU A 1 119 ? -7.096 8.275 0.555 1.00 97.38 119 LEU A N 1
ATOM 930 C CA . LEU A 1 119 ? -5.737 7.752 0.661 1.00 97.38 119 LEU A CA 1
ATOM 931 C C . LEU A 1 119 ? -5.383 6.839 -0.509 1.00 97.38 119 LEU A C 1
ATOM 933 O O . LEU A 1 119 ? -4.315 6.967 -1.095 1.00 97.38 119 LEU A O 1
ATOM 937 N N . THR A 1 120 ? -6.308 5.969 -0.891 1.00 96.62 120 THR A N 1
ATOM 938 C CA . THR A 1 120 ? -6.122 5.021 -1.989 1.00 96.62 120 THR A CA 1
ATOM 939 C C . THR A 1 120 ? -6.005 5.739 -3.333 1.00 96.62 120 THR A C 1
ATOM 941 O O . THR A 1 120 ? -5.120 5.425 -4.128 1.00 96.62 120 THR A O 1
ATOM 944 N N . LYS A 1 121 ? -6.831 6.767 -3.569 1.00 95.81 121 LYS A N 1
ATOM 945 C CA . LYS A 1 121 ? -6.724 7.630 -4.756 1.00 95.81 121 LYS A CA 1
ATOM 946 C C . LYS A 1 121 ? -5.413 8.417 -4.785 1.00 95.81 121 LYS A C 1
ATOM 948 O O . LYS A 1 121 ? -4.777 8.477 -5.837 1.00 95.81 121 LYS A O 1
ATOM 953 N N . ALA A 1 122 ? -4.998 8.981 -3.649 1.00 95.56 122 ALA A N 1
ATOM 954 C CA . ALA A 1 122 ? -3.728 9.694 -3.531 1.00 95.56 122 ALA A CA 1
ATOM 955 C C . ALA A 1 122 ? -2.548 8.760 -3.833 1.00 95.56 122 ALA A C 1
ATOM 957 O O . ALA A 1 122 ? -1.714 9.075 -4.677 1.00 95.56 122 ALA A O 1
ATOM 958 N N . PHE A 1 123 ? -2.542 7.562 -3.243 1.00 95.88 123 PHE A N 1
ATOM 959 C CA . PHE A 1 123 ? -1.551 6.528 -3.528 1.00 95.88 123 PHE A CA 1
ATOM 960 C C . PHE A 1 123 ? -1.512 6.163 -5.018 1.00 95.88 123 PHE A C 1
ATOM 962 O O . PHE A 1 123 ? -0.439 6.066 -5.605 1.00 95.88 123 PHE A O 1
ATOM 969 N N . ALA A 1 124 ? -2.659 5.988 -5.671 1.00 94.44 124 ALA A N 1
ATOM 970 C CA . ALA A 1 124 ? -2.693 5.652 -7.093 1.00 94.44 124 ALA A CA 1
ATOM 971 C C . ALA A 1 124 ? -2.251 6.796 -8.025 1.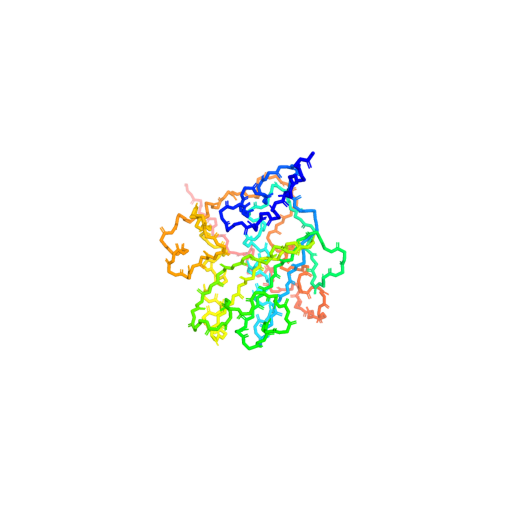00 94.44 124 ALA A C 1
ATOM 973 O O . ALA A 1 124 ? -1.963 6.531 -9.190 1.00 94.44 124 ALA A O 1
ATOM 974 N N . SER A 1 125 ? -2.181 8.036 -7.528 1.00 92.81 125 SER A N 1
ATOM 975 C CA . SER A 1 125 ? -1.942 9.232 -8.349 1.00 92.81 125 SER A CA 1
ATOM 976 C C . SER A 1 125 ? -0.612 9.937 -8.069 1.00 92.81 125 SER A C 1
ATOM 978 O O . SER A 1 125 ? -0.159 10.702 -8.919 1.00 92.81 125 SER A O 1
ATOM 980 N N . HIS A 1 126 ? 0.019 9.697 -6.917 1.00 95.31 126 HIS A N 1
ATOM 981 C CA . HIS A 1 126 ? 1.234 10.386 -6.467 1.00 95.31 126 HIS A CA 1
ATOM 982 C C . HIS A 1 126 ? 2.327 9.415 -6.039 1.00 95.31 126 HIS A C 1
ATOM 984 O O . HIS A 1 126 ? 2.029 8.307 -5.600 1.00 95.31 126 HIS A O 1
ATOM 990 N N . HIS A 1 127 ? 3.583 9.846 -6.137 1.00 94.50 127 HIS A N 1
ATOM 991 C CA . HIS A 1 127 ? 4.739 9.097 -5.653 1.00 94.50 127 HIS A CA 1
ATOM 992 C C . HIS A 1 127 ? 4.746 8.956 -4.120 1.00 94.50 127 HIS A C 1
ATOM 994 O O . HIS A 1 127 ? 4.275 9.827 -3.382 1.00 94.50 127 HIS A O 1
ATOM 1000 N N . LEU A 1 128 ? 5.294 7.841 -3.633 1.00 92.81 128 LEU A N 1
ATOM 1001 C CA . LEU A 1 128 ? 5.596 7.648 -2.212 1.00 92.81 128 LEU A CA 1
ATOM 1002 C C . LEU A 1 128 ? 6.721 8.589 -1.756 1.00 92.81 128 LEU A C 1
ATOM 1004 O O . LEU A 1 128 ? 7.532 9.045 -2.560 1.00 92.81 128 LEU A O 1
ATOM 1008 N N . SER A 1 129 ? 6.780 8.865 -0.450 1.00 90.06 129 SER A N 1
ATOM 1009 C CA . SER A 1 129 ? 7.841 9.706 0.110 1.00 90.06 129 SER A CA 1
ATOM 1010 C C . SER A 1 129 ? 9.218 9.066 -0.088 1.00 90.06 129 SER A C 1
ATOM 1012 O O . SER A 1 129 ? 9.403 7.868 0.132 1.00 90.06 129 SER A O 1
ATOM 1014 N N . SER A 1 130 ? 10.206 9.885 -0.449 1.00 85.69 130 SER A N 1
ATOM 1015 C CA . SER A 1 130 ? 11.622 9.497 -0.489 1.00 85.69 130 SER A CA 1
ATOM 1016 C C . SER A 1 130 ? 12.274 9.485 0.901 1.00 85.69 130 SER A C 1
ATOM 1018 O O . SER A 1 130 ? 13.438 9.101 1.041 1.00 85.69 130 SER A O 1
ATOM 1020 N N . GLY A 1 131 ? 11.527 9.864 1.945 1.00 84.44 131 GLY A N 1
ATOM 1021 C CA . GLY A 1 131 ? 11.984 9.856 3.328 1.00 84.44 131 GLY A CA 1
ATOM 1022 C C . GLY A 1 131 ? 12.430 8.473 3.816 1.00 84.44 131 GLY A C 1
ATOM 1023 O O . GLY A 1 131 ? 11.953 7.423 3.378 1.00 84.44 131 GLY A O 1
ATOM 1024 N N . ARG A 1 132 ? 13.349 8.458 4.787 1.00 85.62 132 ARG A N 1
ATOM 1025 C CA . ARG A 1 132 ? 13.830 7.235 5.462 1.00 85.62 132 ARG A CA 1
ATOM 1026 C C . ARG A 1 132 ? 12.875 6.761 6.565 1.00 85.62 132 ARG A C 1
ATOM 1028 O O . ARG A 1 132 ? 13.307 6.296 7.618 1.00 85.62 132 ARG A O 1
ATOM 1035 N N . THR A 1 133 ? 11.577 6.898 6.335 1.00 89.56 133 THR A N 1
ATOM 1036 C CA . THR A 1 133 ? 10.511 6.451 7.232 1.00 89.56 133 THR A CA 1
ATOM 1037 C C . THR A 1 133 ? 9.948 5.118 6.745 1.00 89.56 133 THR A C 1
ATOM 1039 O O . THR A 1 133 ? 10.168 4.685 5.614 1.00 89.56 133 THR A O 1
ATOM 1042 N N . ASN A 1 134 ? 9.229 4.412 7.610 1.00 89.69 134 ASN A N 1
ATOM 1043 C CA . ASN A 1 134 ? 8.475 3.212 7.234 1.00 89.69 134 ASN A CA 1
ATOM 1044 C C . ASN A 1 134 ? 7.012 3.523 6.876 1.00 89.69 134 ASN A C 1
ATOM 1046 O O . ASN A 1 134 ? 6.261 2.598 6.562 1.00 89.69 134 ASN A O 1
ATOM 1050 N N . SER A 1 135 ? 6.623 4.797 6.926 1.00 92.56 135 SER A N 1
ATOM 1051 C CA . SER A 1 135 ? 5.283 5.288 6.633 1.00 92.56 135 SER A CA 1
ATOM 1052 C C . SER A 1 135 ? 5.314 6.615 5.869 1.00 92.56 135 SER A C 1
ATOM 1054 O O . SER A 1 135 ? 6.300 7.351 5.902 1.00 92.56 135 SER A O 1
ATOM 1056 N N . THR A 1 136 ? 4.217 6.905 5.181 1.00 94.19 136 THR A N 1
ATOM 1057 C CA . THR A 1 136 ? 3.928 8.167 4.502 1.00 94.19 136 THR A CA 1
ATOM 1058 C C . THR A 1 136 ? 2.487 8.547 4.795 1.00 94.19 136 THR A C 1
ATOM 1060 O O . THR A 1 136 ? 1.579 7.727 4.633 1.00 94.19 136 THR A O 1
ATOM 1063 N N . ALA A 1 137 ? 2.267 9.779 5.234 1.00 94.69 137 ALA A N 1
ATOM 1064 C CA . ALA A 1 137 ? 0.928 10.272 5.524 1.00 94.69 137 ALA A CA 1
ATOM 1065 C C . ALA A 1 137 ? 0.204 10.759 4.263 1.00 94.69 137 ALA A C 1
ATOM 1067 O O . ALA A 1 137 ? 0.815 11.086 3.248 1.00 94.69 137 ALA A O 1
ATOM 1068 N N . LEU A 1 138 ? -1.125 10.850 4.333 1.00 94.44 138 LEU A N 1
ATOM 1069 C CA . LEU A 1 138 ? -1.944 11.324 3.214 1.00 94.44 138 LEU A CA 1
ATOM 1070 C C . LEU A 1 138 ? -1.496 12.691 2.670 1.00 94.44 138 LEU A C 1
ATOM 1072 O O . LEU A 1 138 ? -1.430 12.871 1.458 1.00 94.44 138 LEU A O 1
ATOM 1076 N N . PHE A 1 139 ? -1.198 13.652 3.547 1.00 92.19 139 PHE A N 1
ATOM 1077 C CA . PHE A 1 139 ? -0.782 14.992 3.119 1.00 92.19 139 PHE A CA 1
ATOM 1078 C C . PHE A 1 139 ? 0.586 14.977 2.419 1.00 92.19 139 PHE A C 1
ATOM 1080 O O . PHE A 1 139 ? 0.793 15.735 1.478 1.00 92.19 139 PHE A O 1
ATOM 1087 N N . GLU A 1 140 ? 1.486 14.074 2.817 1.00 92.06 140 GLU A N 1
ATOM 1088 C CA . GLU A 1 140 ? 2.800 13.908 2.186 1.00 92.06 140 GLU A CA 1
ATOM 1089 C C . GLU A 1 140 ? 2.671 13.359 0.763 1.00 92.06 140 GLU A C 1
ATOM 1091 O O . GLU A 1 140 ? 3.395 13.795 -0.125 1.00 92.06 140 GLU A O 1
ATOM 1096 N N . LEU A 1 141 ? 1.712 12.457 0.509 1.00 92.38 141 LEU A N 1
ATOM 1097 C CA . LEU A 1 141 ? 1.439 11.979 -0.852 1.00 92.38 141 LEU A CA 1
ATOM 1098 C C . LEU A 1 141 ? 1.040 13.129 -1.778 1.00 92.38 141 LEU A C 1
ATOM 1100 O O . LEU A 1 141 ? 1.531 13.200 -2.897 1.00 92.38 141 LEU A O 1
ATOM 1104 N N . TYR A 1 142 ? 0.183 14.042 -1.316 1.00 92.00 142 TYR A N 1
ATOM 1105 C CA . TYR A 1 142 ? -0.214 15.203 -2.117 1.00 92.00 142 TYR A CA 1
ATOM 1106 C C . TYR A 1 142 ? 0.921 16.208 -2.330 1.00 92.00 142 TYR A C 1
ATOM 1108 O O . TYR A 1 142 ? 0.915 16.911 -3.337 1.00 92.00 142 TYR A O 1
ATOM 1116 N N . ALA A 1 143 ? 1.886 16.271 -1.409 1.00 91.31 143 ALA A N 1
ATOM 1117 C CA . ALA A 1 143 ? 3.082 17.092 -1.569 1.00 91.31 143 ALA A CA 1
ATOM 1118 C C . ALA A 1 143 ? 4.076 16.500 -2.586 1.00 91.31 143 ALA A C 1
ATOM 1120 O O . ALA A 1 143 ? 4.902 17.226 -3.137 1.00 91.31 143 ALA A O 1
ATOM 1121 N N . ASN A 1 144 ? 3.994 15.194 -2.856 1.00 89.62 144 ASN A N 1
ATOM 1122 C CA . ASN A 1 144 ? 4.858 14.522 -3.817 1.00 89.62 144 ASN A CA 1
ATOM 1123 C C . ASN A 1 144 ? 4.370 14.693 -5.260 1.00 89.62 144 ASN A C 1
ATOM 1125 O O . ASN A 1 144 ? 3.180 14.862 -5.549 1.00 89.62 144 ASN A O 1
ATOM 1129 N N . ALA A 1 145 ? 5.317 14.561 -6.193 1.00 85.94 145 ALA A N 1
ATOM 1130 C CA . ALA A 1 145 ? 5.034 14.588 -7.619 1.00 85.94 145 ALA A CA 1
ATOM 1131 C C . ALA A 1 145 ? 3.958 13.555 -8.000 1.00 85.94 145 ALA A C 1
ATOM 1133 O O . ALA A 1 145 ? 3.905 12.442 -7.464 1.00 85.94 145 ALA A O 1
ATOM 1134 N N . SER A 1 146 ? 3.104 13.920 -8.957 1.00 87.44 146 SER A N 1
ATOM 1135 C CA . SER A 1 146 ? 2.137 12.982 -9.521 1.00 87.44 146 SER A CA 1
ATOM 1136 C C . SER A 1 146 ? 2.864 11.883 -10.297 1.00 87.44 146 SER A C 1
ATOM 1138 O O . SER A 1 146 ? 3.847 12.150 -10.992 1.00 87.44 146 SER A O 1
ATOM 1140 N N . LEU A 1 147 ? 2.360 10.651 -10.205 1.00 83.94 147 LEU A N 1
ATOM 1141 C CA . LEU A 1 147 ? 2.779 9.563 -11.076 1.00 83.94 147 LEU A CA 1
ATOM 1142 C C . LEU A 1 147 ? 2.473 9.971 -12.513 1.00 83.94 147 LEU A C 1
ATOM 1144 O O . LEU A 1 147 ? 1.309 10.033 -12.920 1.00 83.94 147 LEU A O 1
ATOM 1148 N N . GLN A 1 148 ? 3.515 10.264 -13.291 1.00 68.31 148 GLN A N 1
ATOM 1149 C CA . GLN A 1 148 ? 3.326 10.549 -14.704 1.00 68.31 148 GLN A CA 1
ATOM 1150 C C . GLN A 1 148 ? 2.603 9.364 -15.347 1.00 68.31 148 GLN A C 1
ATOM 1152 O O . GLN A 1 148 ? 3.041 8.216 -15.232 1.00 68.31 148 GLN A O 1
ATOM 1157 N N . LYS A 1 149 ? 1.498 9.651 -16.047 1.00 55.06 149 LYS A N 1
ATOM 1158 C CA . LYS A 1 149 ? 0.812 8.695 -16.918 1.00 55.06 149 LYS A CA 1
ATOM 1159 C C . LYS A 1 149 ? 1.763 8.329 -18.056 1.00 55.06 149 LYS A C 1
ATOM 1161 O O . LYS A 1 149 ? 1.618 8.833 -19.165 1.00 55.06 149 LYS A O 1
ATOM 1166 N N . LYS A 1 150 ? 2.748 7.459 -17.818 1.00 47.25 150 LYS A N 1
ATOM 1167 C CA . LYS A 1 150 ? 3.398 6.763 -18.926 1.00 47.25 150 LYS A CA 1
ATOM 1168 C C . LYS A 1 150 ? 2.266 6.046 -19.659 1.00 47.25 150 LYS A C 1
ATOM 1170 O O . LYS A 1 150 ? 1.540 5.285 -19.014 1.00 47.25 150 LYS A O 1
ATOM 1175 N N . PRO A 1 151 ? 2.041 6.304 -20.956 1.00 41.66 151 PRO A N 1
ATOM 1176 C CA . PRO A 1 151 ? 1.066 5.547 -21.711 1.00 41.66 151 PRO A CA 1
ATOM 1177 C C . PRO A 1 151 ? 1.602 4.118 -21.813 1.00 41.66 151 PRO A C 1
ATOM 1179 O O . PRO A 1 151 ? 2.301 3.762 -22.754 1.00 41.66 151 PRO A O 1
ATOM 1182 N N . VAL A 1 152 ? 1.250 3.272 -20.842 1.00 44.78 152 VAL A N 1
ATOM 1183 C CA . VAL A 1 152 ? 1.446 1.811 -20.886 1.00 44.78 152 VAL A CA 1
ATOM 1184 C C . VAL A 1 152 ? 0.712 1.205 -22.104 1.00 44.78 152 VAL A C 1
ATOM 1186 O O . VAL A 1 152 ? 0.908 0.051 -22.458 1.00 44.78 152 VAL A O 1
ATOM 1189 N N . LEU A 1 153 ? -0.083 2.013 -22.815 1.00 41.56 153 LEU A N 1
ATOM 1190 C CA . LEU A 1 153 ? -0.930 1.657 -23.948 1.00 41.56 153 LEU A CA 1
ATOM 1191 C C . LEU A 1 153 ? -0.298 1.859 -25.341 1.00 41.56 153 LEU A C 1
ATOM 1193 O O . LEU A 1 153 ? -1.049 2.000 -26.302 1.00 41.56 153 LEU A O 1
ATOM 1197 N N . LYS A 1 154 ? 1.035 1.886 -25.507 1.00 36.34 154 LYS A N 1
ATOM 1198 C CA . LYS A 1 154 ? 1.626 1.933 -26.869 1.00 36.34 154 LYS A CA 1
ATOM 1199 C C . LYS A 1 154 ? 2.051 0.581 -27.446 1.00 36.34 154 LYS A C 1
ATOM 1201 O O . LYS A 1 154 ? 2.176 0.479 -28.660 1.00 36.34 154 LYS A O 1
ATOM 1206 N N . ASN A 1 155 ? 2.149 -0.467 -26.628 1.00 37.28 155 ASN A N 1
ATOM 1207 C CA . ASN A 1 155 ? 2.413 -1.822 -27.115 1.00 37.28 155 ASN A CA 1
ATOM 1208 C C . ASN A 1 155 ? 1.167 -2.700 -26.962 1.00 37.28 155 ASN A C 1
ATOM 1210 O O . ASN A 1 155 ? 0.964 -3.369 -25.957 1.00 37.28 155 ASN A O 1
ATOM 1214 N N . SER A 1 156 ? 0.335 -2.658 -28.005 1.00 41.50 156 SER A N 1
ATOM 1215 C CA . SER A 1 156 ? -0.375 -3.808 -28.580 1.00 41.50 156 SER A CA 1
ATOM 1216 C C . SER A 1 156 ? -1.041 -4.815 -27.618 1.00 41.50 156 SER A C 1
ATOM 1218 O O . SER A 1 156 ? -0.395 -5.715 -27.088 1.00 41.50 156 SER A O 1
ATOM 1220 N N . ARG A 1 157 ? -2.386 -4.742 -27.608 1.00 43.22 157 ARG A N 1
ATOM 1221 C CA . ARG A 1 157 ? -3.396 -5.806 -27.367 1.00 43.22 157 ARG A CA 1
ATOM 1222 C C . ARG A 1 157 ? -4.177 -5.853 -26.053 1.00 43.22 157 ARG A C 1
ATOM 1224 O O . ARG A 1 157 ? -5.122 -6.631 -26.010 1.00 43.22 157 ARG A O 1
ATOM 1231 N N . TYR A 1 158 ? -3.935 -5.001 -25.057 1.00 42.00 158 TYR A N 1
ATOM 1232 C CA . TYR A 1 158 ? -4.791 -5.006 -23.856 1.00 42.00 158 TYR A CA 1
ATOM 1233 C C . TYR A 1 158 ? -5.176 -3.598 -23.412 1.00 42.00 158 TYR A C 1
ATOM 1235 O O . TYR A 1 158 ? -4.358 -2.813 -22.943 1.00 42.00 158 TYR A O 1
ATOM 1243 N N . ASN A 1 159 ? -6.458 -3.282 -23.604 1.00 41.97 159 ASN A N 1
ATOM 1244 C CA . ASN A 1 159 ? -7.058 -2.011 -23.221 1.00 41.97 159 ASN A CA 1
ATOM 1245 C C . ASN A 1 159 ? -7.403 -2.027 -21.723 1.00 41.97 159 ASN A C 1
ATOM 1247 O O . ASN A 1 159 ? -7.678 -3.090 -21.166 1.00 41.97 159 ASN A O 1
ATOM 1251 N N . PHE A 1 160 ? -7.450 -0.853 -21.091 1.00 45.44 160 PHE A N 1
ATOM 1252 C CA . PHE A 1 160 ? -7.823 -0.612 -19.682 1.00 45.44 160 PHE A CA 1
ATOM 1253 C C . PHE A 1 160 ? -9.083 -1.381 -19.217 1.00 45.44 160 PHE A C 1
ATOM 1255 O O . PHE A 1 160 ? -9.181 -1.813 -18.068 1.00 45.44 160 PHE A O 1
ATOM 1262 N N . LEU A 1 161 ? -9.999 -1.646 -20.153 1.00 47.06 161 LEU A N 1
ATOM 1263 C CA . LEU A 1 161 ? -11.180 -2.499 -19.995 1.00 47.06 161 LEU A CA 1
ATOM 1264 C C . LEU A 1 161 ? -10.875 -3.927 -19.525 1.00 47.06 161 LEU A C 1
ATOM 1266 O O . LEU A 1 161 ? -11.722 -4.524 -18.881 1.00 47.06 161 LEU A O 1
ATOM 1270 N N . THR A 1 162 ? -9.690 -4.472 -19.795 1.00 48.41 162 THR A N 1
ATOM 1271 C CA . THR A 1 162 ? -9.339 -5.863 -19.463 1.00 48.41 162 THR A CA 1
ATOM 1272 C C . THR A 1 162 ? -9.085 -6.043 -17.967 1.00 48.41 162 THR A C 1
ATOM 1274 O O . THR A 1 162 ? -9.497 -7.042 -17.396 1.00 48.41 162 THR A O 1
ATOM 1277 N N . LEU A 1 163 ? -8.454 -5.063 -17.309 1.00 46.28 163 LEU A N 1
ATOM 1278 C CA . LEU A 1 163 ? -8.203 -5.089 -15.859 1.00 46.28 163 LEU A CA 1
ATOM 1279 C C . LEU A 1 163 ? -9.495 -4.883 -15.066 1.00 46.28 163 LEU A C 1
ATOM 1281 O O . LEU A 1 163 ? -9.728 -5.572 -14.078 1.00 46.28 163 LEU A O 1
ATOM 1285 N N . VAL A 1 164 ? -10.358 -3.989 -15.553 1.00 51.28 164 VAL A N 1
ATOM 1286 C CA . VAL A 1 164 ? -11.720 -3.824 -15.039 1.00 51.28 164 VAL A CA 1
ATOM 1287 C C . VAL A 1 164 ? -12.505 -5.123 -15.260 1.00 51.28 164 VAL A C 1
ATOM 1289 O O . VAL A 1 164 ? -12.995 -5.705 -14.301 1.00 51.28 164 VAL A O 1
ATOM 1292 N N . ALA A 1 165 ? -12.529 -5.668 -16.478 1.00 47.38 165 ALA A N 1
ATOM 1293 C CA . ALA A 1 165 ? -13.227 -6.914 -16.791 1.00 47.38 165 ALA A CA 1
ATOM 1294 C C . ALA A 1 165 ? -12.754 -8.103 -15.940 1.00 47.38 165 ALA A C 1
ATOM 1296 O O . ALA A 1 165 ? -13.584 -8.912 -15.553 1.00 47.38 165 ALA A O 1
ATOM 1297 N N . LEU A 1 166 ? -11.470 -8.197 -15.582 1.00 48.31 166 LEU A N 1
ATOM 1298 C CA . LEU A 1 166 ? -10.945 -9.281 -14.738 1.00 48.31 166 LEU A CA 1
ATOM 1299 C C . LEU A 1 166 ? -11.443 -9.192 -13.283 1.00 48.31 166 LEU A C 1
ATOM 1301 O O . LEU A 1 166 ? -11.696 -10.219 -12.657 1.00 48.31 166 LEU A O 1
ATOM 1305 N N . VAL A 1 167 ? -11.645 -7.974 -12.765 1.00 51.16 167 VAL A N 1
ATOM 1306 C CA . VAL A 1 167 ? -12.282 -7.740 -11.455 1.00 51.16 167 VAL A CA 1
ATOM 1307 C C . VAL A 1 167 ? -13.783 -8.047 -11.518 1.00 51.16 167 VAL A C 1
ATOM 1309 O O . VAL A 1 167 ? -14.321 -8.678 -10.611 1.00 51.16 167 VAL A O 1
ATOM 1312 N N . PHE A 1 168 ? -14.455 -7.665 -12.607 1.00 49.56 168 PHE A N 1
ATOM 1313 C CA . PHE A 1 168 ? -15.896 -7.877 -12.787 1.00 49.56 168 PHE A CA 1
ATOM 1314 C C . PHE A 1 168 ? -16.270 -9.340 -13.113 1.00 49.56 168 PHE A C 1
ATOM 1316 O O . PHE A 1 168 ? -17.295 -9.828 -12.641 1.00 49.56 168 PHE A O 1
ATOM 1323 N N . HIS A 1 169 ? -15.428 -10.086 -13.839 1.00 44.78 169 HIS A N 1
ATOM 1324 C CA . HIS A 1 169 ? -15.705 -11.470 -14.255 1.00 44.78 169 HIS A CA 1
ATOM 1325 C C . HIS A 1 169 ? -15.772 -12.459 -13.077 1.00 44.78 169 HIS A C 1
ATOM 1327 O O . HIS A 1 169 ? -16.430 -13.489 -13.171 1.00 44.78 169 HIS A O 1
ATOM 1333 N N . ARG A 1 170 ? -15.157 -12.132 -11.932 1.00 45.09 170 ARG A N 1
ATOM 1334 C CA . ARG A 1 170 ? -15.198 -12.964 -10.718 1.00 45.09 170 ARG A CA 1
ATOM 1335 C C . ARG A 1 170 ? -16.582 -13.025 -10.054 1.00 45.09 170 ARG A C 1
ATOM 1337 O O . ARG A 1 170 ? -16.828 -13.950 -9.286 1.00 45.09 170 ARG A O 1
ATOM 1344 N N . HIS A 1 171 ? -17.477 -12.070 -10.315 1.00 46.66 171 HIS A N 1
ATOM 1345 C CA . HIS A 1 171 ? -18.687 -11.896 -9.501 1.00 46.66 171 HIS A CA 1
ATOM 1346 C C . HIS A 1 171 ? -20.020 -11.957 -10.264 1.00 46.66 171 HIS A C 1
ATOM 1348 O O . HIS A 1 171 ? -21.041 -11.542 -9.726 1.00 46.66 171 HIS A O 1
ATOM 1354 N N . GLY A 1 172 ? -20.054 -12.532 -11.472 1.00 40.44 172 GLY A N 1
ATOM 1355 C CA . GLY A 1 172 ? -21.320 -12.931 -12.110 1.00 40.44 172 GLY A CA 1
ATOM 1356 C C . GLY A 1 172 ? -22.269 -11.785 -12.482 1.00 40.44 172 GLY A C 1
ATOM 1357 O O . GLY A 1 172 ? -23.438 -12.025 -12.770 1.00 40.44 172 GLY A O 1
ATOM 1358 N N . THR A 1 173 ? -21.800 -10.537 -12.515 1.00 43.53 173 THR A N 1
ATOM 1359 C CA . THR A 1 173 ? -22.578 -9.426 -13.063 1.00 43.53 173 THR A CA 1
ATOM 1360 C C . THR A 1 173 ? -22.430 -9.413 -14.580 1.00 43.53 173 THR A C 1
ATOM 1362 O O . THR A 1 173 ? -21.498 -8.840 -15.142 1.00 43.53 173 THR A O 1
ATOM 1365 N N . HIS A 1 174 ? -23.382 -10.054 -15.263 1.00 40.69 174 HIS A N 1
ATOM 1366 C CA . HIS A 1 174 ? -23.657 -9.813 -16.677 1.00 40.69 174 HIS A CA 1
ATOM 1367 C C . HIS A 1 174 ? -24.134 -8.363 -16.854 1.00 40.69 174 HIS A C 1
ATOM 1369 O O . HIS A 1 174 ? -25.322 -8.094 -17.011 1.00 40.69 174 HIS A O 1
ATOM 1375 N N . ILE A 1 175 ? -23.212 -7.400 -16.850 1.00 42.31 175 ILE A N 1
ATOM 1376 C CA . ILE A 1 175 ? -23.472 -6.147 -17.553 1.00 42.31 175 ILE A CA 1
ATOM 1377 C C . ILE A 1 175 ? -23.355 -6.508 -19.028 1.00 42.31 175 ILE A C 1
ATOM 1379 O O . ILE A 1 175 ? -22.258 -6.677 -19.560 1.00 42.31 175 ILE A O 1
ATOM 1383 N N . LEU A 1 176 ? -24.519 -6.723 -19.644 1.00 38.28 176 LEU A N 1
ATOM 1384 C CA . LEU A 1 176 ? -24.698 -6.872 -21.080 1.00 38.28 176 LEU A CA 1
ATOM 1385 C C . LEU A 1 176 ? -23.738 -5.936 -21.818 1.00 38.28 176 LEU A C 1
ATOM 1387 O O . LEU A 1 176 ? -23.762 -4.716 -21.643 1.00 38.28 176 LEU A O 1
ATOM 1391 N N . ALA A 1 177 ? -22.923 -6.530 -22.685 1.00 38.19 177 ALA A N 1
ATOM 1392 C CA . ALA A 1 177 ? -22.007 -5.853 -23.595 1.00 38.19 177 ALA A CA 1
ATOM 1393 C C . ALA A 1 177 ? -22.692 -4.811 -24.516 1.00 38.19 177 ALA A C 1
ATOM 1395 O O . ALA A 1 177 ? -22.013 -4.100 -25.255 1.00 38.19 177 ALA A O 1
ATOM 1396 N N . SER A 1 178 ? -24.019 -4.670 -24.452 1.00 35.22 178 SER A N 1
ATOM 1397 C CA . SER A 1 178 ? -24.817 -3.740 -25.250 1.00 35.22 178 SER A CA 1
ATOM 1398 C C . SER A 1 178 ? -24.613 -2.261 -24.900 1.00 35.22 178 SER A C 1
ATOM 1400 O O . SER A 1 178 ? -24.730 -1.422 -25.789 1.00 35.22 178 SER A O 1
ATOM 1402 N N . SER A 1 179 ? -24.230 -1.901 -23.670 1.00 36.50 179 SER A N 1
ATOM 1403 C CA . SER A 1 179 ? -24.064 -0.476 -23.312 1.00 36.50 179 SER A CA 1
ATOM 1404 C C . SER A 1 179 ? -22.706 0.116 -23.716 1.00 36.50 179 SER A C 1
ATOM 1406 O O . SER A 1 179 ? -22.548 1.333 -23.750 1.00 36.50 179 SER A O 1
ATOM 1408 N N . ILE A 1 180 ? -21.728 -0.722 -24.077 1.00 40.19 180 ILE A N 1
ATOM 1409 C CA . ILE A 1 180 ? -20.400 -0.277 -24.542 1.00 40.19 180 ILE A CA 1
ATOM 1410 C C . ILE A 1 180 ? -20.402 -0.010 -26.059 1.00 40.19 180 ILE A C 1
ATOM 1412 O O . ILE A 1 180 ? -19.572 0.750 -26.559 1.00 40.19 180 ILE A O 1
ATOM 1416 N N . LEU A 1 181 ? -21.382 -0.545 -26.797 1.00 34.44 181 LEU A N 1
ATOM 1417 C CA . LEU A 1 181 ? -21.533 -0.274 -28.229 1.00 34.44 181 LEU A CA 1
ATOM 1418 C C . LEU A 1 181 ? -22.143 1.112 -28.526 1.00 34.44 181 LEU A C 1
ATOM 1420 O O . LEU A 1 181 ? -21.964 1.626 -29.627 1.00 34.44 181 LEU A O 1
ATOM 1424 N N . MET A 1 182 ? -22.796 1.762 -27.552 1.00 32.94 182 MET A N 1
ATOM 1425 C CA . MET A 1 182 ? -23.480 3.052 -27.761 1.00 32.94 182 MET A CA 1
ATOM 1426 C C . MET A 1 182 ? -22.582 4.299 -27.717 1.00 32.94 182 MET A C 1
ATOM 1428 O O . MET A 1 182 ? -23.062 5.391 -28.005 1.00 32.94 182 MET A O 1
ATOM 1432 N N . TRP A 1 183 ? -21.287 4.178 -27.406 1.00 30.84 183 TRP A N 1
ATOM 1433 C CA . TRP A 1 183 ? -20.345 5.314 -27.462 1.00 30.84 183 TRP A CA 1
ATOM 1434 C C . TRP A 1 183 ? -19.466 5.332 -28.723 1.00 30.84 183 TRP A C 1
ATOM 1436 O O . TRP A 1 183 ? -18.651 6.236 -28.893 1.00 30.84 183 TRP A O 1
ATOM 1446 N N . LYS A 1 184 ? -19.643 4.371 -29.642 1.00 36.53 184 LYS A N 1
ATOM 1447 C CA . LYS A 1 184 ? -18.851 4.277 -30.882 1.00 36.53 184 LYS A CA 1
ATOM 1448 C C . LYS A 1 184 ? -19.498 4.960 -32.102 1.00 36.53 184 LYS A C 1
ATOM 1450 O O . LYS A 1 184 ? -18.915 4.930 -33.178 1.00 36.53 184 LYS A O 1
ATOM 1455 N N . THR A 1 185 ? -20.660 5.604 -31.956 1.00 41.62 185 THR A N 1
ATOM 1456 C CA . THR A 1 185 ? -21.412 6.215 -33.078 1.00 41.62 185 THR A CA 1
ATOM 1457 C C . THR A 1 185 ? -21.673 7.722 -32.956 1.00 41.62 185 THR A C 1
ATOM 1459 O O . THR A 1 185 ? -22.585 8.244 -33.590 1.00 41.62 185 THR A O 1
ATOM 1462 N N . ARG A 1 186 ? -20.845 8.477 -32.224 1.00 37.12 186 ARG A N 1
ATOM 1463 C CA . ARG A 1 186 ? -20.813 9.950 -32.348 1.00 37.12 186 ARG A CA 1
ATOM 1464 C C . ARG A 1 186 ? -19.395 10.471 -32.544 1.00 37.12 186 ARG A C 1
ATOM 1466 O O . ARG A 1 186 ? -18.790 11.036 -31.642 1.00 37.12 186 ARG A O 1
ATOM 1473 N N . LEU A 1 187 ? -18.892 10.299 -33.760 1.00 36.53 187 LEU A N 1
ATOM 1474 C CA . LEU A 1 187 ? -17.941 11.236 -34.348 1.00 36.53 187 LEU A CA 1
ATOM 1475 C C . LEU A 1 187 ? -18.697 11.976 -35.458 1.00 36.53 187 LEU A C 1
ATOM 1477 O O . LEU A 1 187 ? -19.097 11.320 -36.421 1.00 36.53 187 LEU A O 1
ATOM 1481 N N . PRO A 1 188 ? -18.943 13.295 -35.360 1.00 38.44 188 PRO A N 1
ATOM 1482 C CA . PRO A 1 188 ? -19.283 14.055 -36.546 1.00 38.44 188 PRO A CA 1
ATOM 1483 C C . PRO A 1 188 ? -18.031 14.143 -37.420 1.00 38.44 188 PRO A C 1
ATOM 1485 O O . PRO A 1 188 ? -17.008 14.702 -37.027 1.00 38.44 188 PRO A O 1
ATOM 1488 N N . VAL A 1 189 ? -18.133 13.565 -38.611 1.00 43.00 189 VAL A N 1
ATOM 1489 C CA . VAL A 1 189 ? -17.295 13.922 -39.751 1.00 43.00 189 VAL A CA 1
ATOM 1490 C C . VAL A 1 189 ? -17.476 15.427 -39.971 1.00 43.00 189 VAL A C 1
ATOM 1492 O O . VAL A 1 189 ? -18.593 15.892 -40.190 1.00 43.00 189 VAL A O 1
ATOM 1495 N N . GLN A 1 190 ? -16.398 16.196 -39.868 1.00 38.25 190 GLN A N 1
ATOM 1496 C CA . GLN A 1 190 ? -16.335 17.534 -40.445 1.00 38.25 190 GLN A CA 1
ATOM 1497 C C . GLN A 1 190 ? -15.462 17.419 -41.691 1.00 38.25 190 GLN A C 1
ATOM 1499 O O . GLN A 1 190 ? -14.254 17.210 -41.597 1.00 38.25 190 GLN A O 1
ATOM 1504 N N . VAL A 1 191 ? -16.128 17.456 -42.844 1.00 38.81 191 VAL A N 1
ATOM 1505 C CA . VAL A 1 191 ? -15.525 17.771 -44.136 1.00 38.81 191 VAL A CA 1
ATOM 1506 C C . VAL A 1 191 ? -15.457 19.292 -44.217 1.00 38.81 191 VAL A C 1
ATOM 1508 O O . VAL A 1 191 ? -16.495 19.945 -44.118 1.00 38.81 191 VAL A O 1
ATOM 1511 N N . ASN A 1 192 ? -14.245 19.822 -44.356 1.00 40.44 192 ASN A N 1
ATOM 1512 C CA . ASN A 1 192 ? -13.886 20.874 -45.311 1.00 40.44 192 ASN A CA 1
ATOM 1513 C C . ASN A 1 192 ? -12.363 20.961 -45.396 1.00 40.44 192 ASN A C 1
ATOM 1515 O O . ASN A 1 192 ? -11.733 21.154 -44.332 1.00 40.44 192 ASN A O 1
#

Radius of gyration: 19.19 Å; chains: 1; bounding box: 60×39×63 Å

Foldseek 3Di:
DDPPDPDPDFDAQLVVLVQQQDPVRNWQEEAEEEDDPCGLVLSLLLLLLSCLSHNHRHHYDPDPPPGQEYEYAYELVVCCVPAPPNVVSVPQFFKWFWRRDVRIYTYTYHNDPVSSVLQSNLSSFFDTDNDRHRMDTSVRSVVGDTSPPPVPPPDDDDDPVVSVCVSVVVPPPPPDPVVVVVVPPDDDDDDD

pLDDT: mean 78.24, std 22.17, range [30.84, 97.62]